Protein AF-A0A9P8EYA5-F1 (afdb_monomer)

Organism: Aureobasidium melanogenum (NCBI:txid46634)

Solvent-accessible surface area (backbone atoms only — not comparable to full-atom values): 14607 Å² total; per-residue (Å²): 111,74,69,62,62,60,67,75,58,55,72,66,60,51,54,53,50,50,51,47,51,52,41,54,49,53,35,51,75,71,70,52,73,83,62,93,82,65,57,85,86,52,78,68,52,90,83,66,59,64,68,68,47,62,27,58,74,45,23,52,51,37,44,55,34,31,78,70,69,76,42,42,54,48,43,49,65,96,53,17,84,64,78,74,66,40,33,66,8,39,37,60,41,53,79,87,75,50,72,70,61,93,80,68,48,73,62,59,55,50,48,46,51,52,36,44,74,70,73,42,84,72,67,56,66,68,61,38,51,51,49,48,55,51,51,52,52,50,29,53,49,44,31,49,52,63,74,65,53,83,69,78,77,73,90,71,64,79,87,78,85,74,76,83,75,85,80,80,91,83,84,90,75,80,94,74,85,88,80,90,77,91,85,81,82,95,75,89,78,95,69,96,79,72,54,73,73,62,62,66,61,69,69,60,68,97,72,80,90,80,68,74,45,80,44,70,47,99,84,71,50,77,43,83,45,109

InterPro domains:
  IPR022591 Transcription initiation factor TFIID subunit 1, histone acetyltransferase domain [PF12157] (2-147)
  IPR040240 Transcription initiation factor TFIID subunit 1 [PTHR13900] (3-101)

Secondary structure (DSSP, 8-state):
-HHHHHTSS-HHHHHHHHHHHHHHHHHHHTT----TT--GGGTT-TTS-HHHHHSHHHHHHHHHHHHTTS-EEEESSTT-TTSSSSS-EEEEE-TTT----TT--HHHHHHHHHHHHTT-----HHHHHHHHHHHHHHHHHHHHHHHH--S--------------------PPP---S-----------------HHHHHHTT--S------EEEE-TTS-EEEE-

Structure (mmCIF, N/CA/C/O backbone):
data_AF-A0A9P8EYA5-F1
#
_entry.id   AF-A0A9P8EYA5-F1
#
loop_
_atom_site.group_PDB
_atom_site.id
_atom_site.type_symbol
_atom_site.label_atom_id
_atom_site.label_alt_id
_atom_site.label_comp_id
_atom_site.label_asym_id
_atom_site.label_entity_id
_atom_site.label_seq_id
_atom_site.pdbx_PDB_ins_code
_atom_site.Cartn_x
_atom_site.Cartn_y
_atom_site.Cartn_z
_atom_site.occupancy
_atom_site.B_iso_or_equiv
_atom_site.auth_seq_id
_atom_site.auth_comp_id
_atom_site.auth_asym_id
_atom_site.auth_atom_id
_atom_site.pdbx_PDB_model_num
ATOM 1 N N . ASP A 1 1 ? -26.151 -32.119 -0.783 1.00 88.00 1 ASP A N 1
ATOM 2 C CA . ASP A 1 1 ? -24.924 -32.891 -0.544 1.00 88.00 1 ASP A CA 1
ATOM 3 C C . ASP A 1 1 ? -23.937 -32.019 0.231 1.00 88.00 1 ASP A C 1
ATOM 5 O O . ASP A 1 1 ? -23.941 -30.806 0.037 1.00 88.00 1 ASP A O 1
ATOM 9 N N . SER A 1 2 ? -23.180 -32.601 1.161 1.00 89.31 2 SER A N 1
ATOM 10 C CA . SER A 1 2 ? -22.277 -31.882 2.080 1.00 89.31 2 SER A CA 1
ATOM 11 C C . SER A 1 2 ? -21.129 -31.193 1.335 1.00 89.31 2 SER A C 1
ATOM 13 O O . SER A 1 2 ? -20.714 -30.090 1.687 1.00 89.31 2 SER A O 1
ATOM 15 N N . GLU A 1 3 ? -20.658 -31.809 0.252 1.00 91.44 3 GLU A N 1
ATOM 16 C CA . GLU A 1 3 ? -19.572 -31.279 -0.570 1.00 91.44 3 GLU A CA 1
ATOM 17 C C . GLU A 1 3 ? -19.996 -30.025 -1.347 1.00 91.44 3 GLU A C 1
ATOM 19 O O . GLU A 1 3 ? -19.269 -29.034 -1.379 1.00 91.44 3 GLU A O 1
ATOM 24 N N . THR A 1 4 ? -21.231 -29.999 -1.860 1.00 93.25 4 THR A N 1
ATOM 25 C CA . THR A 1 4 ? -21.804 -28.804 -2.498 1.00 93.25 4 THR A CA 1
ATOM 26 C C . THR A 1 4 ? -21.914 -27.631 -1.523 1.00 93.25 4 THR A C 1
ATOM 28 O O . THR A 1 4 ? -21.595 -26.506 -1.895 1.00 93.25 4 THR A O 1
ATOM 31 N N . LEU A 1 5 ? -22.323 -27.887 -0.273 1.00 93.06 5 LEU A N 1
ATOM 32 C CA . LEU A 1 5 ? -22.442 -26.848 0.759 1.00 93.06 5 LEU A CA 1
ATOM 33 C C . LEU A 1 5 ? -21.090 -26.202 1.089 1.00 93.06 5 LEU A C 1
ATOM 35 O O . LEU A 1 5 ? -21.020 -24.990 1.269 1.00 93.06 5 LEU A O 1
ATOM 39 N N . ARG A 1 6 ? -20.008 -26.989 1.125 1.00 92.94 6 ARG A N 1
ATOM 40 C CA . ARG A 1 6 ? -18.646 -26.472 1.351 1.00 92.94 6 ARG A CA 1
ATOM 41 C C . ARG A 1 6 ? -18.111 -25.645 0.181 1.00 92.94 6 ARG A C 1
ATOM 43 O O . ARG A 1 6 ? -17.217 -24.837 0.385 1.00 92.94 6 ARG A O 1
ATOM 50 N N . GLY A 1 7 ? -18.649 -25.830 -1.025 1.00 94.12 7 GLY A N 1
ATOM 51 C CA . GLY A 1 7 ? -18.258 -25.067 -2.212 1.00 94.12 7 GLY A CA 1
ATOM 52 C C . GLY A 1 7 ? -18.931 -23.698 -2.349 1.00 94.12 7 GLY A C 1
ATOM 53 O O . GLY A 1 7 ? -18.538 -22.930 -3.223 1.00 94.12 7 GLY A O 1
ATOM 54 N N . TRP A 1 8 ? -19.946 -23.386 -1.534 1.00 94.62 8 TRP A N 1
ATOM 55 C CA . TRP A 1 8 ? -20.698 -22.128 -1.643 1.00 94.62 8 TRP A CA 1
ATOM 56 C C . TRP A 1 8 ? -19.923 -20.900 -1.175 1.00 94.62 8 TRP A C 1
ATOM 58 O O . TRP A 1 8 ? -20.119 -19.822 -1.727 1.00 94.62 8 TRP A O 1
ATOM 68 N N . ILE A 1 9 ? -19.077 -21.055 -0.158 1.00 95.31 9 ILE A N 1
ATOM 69 C CA . ILE A 1 9 ? -18.278 -19.969 0.408 1.00 95.31 9 ILE A CA 1
ATOM 70 C C . ILE A 1 9 ? -16.855 -20.476 0.527 1.00 95.31 9 ILE A C 1
ATOM 72 O O . ILE A 1 9 ? -16.601 -21.467 1.217 1.00 95.31 9 ILE A O 1
ATOM 76 N N . LYS A 1 10 ? -15.930 -19.795 -0.144 1.00 95.75 10 LYS A N 1
ATOM 77 C CA . LYS A 1 10 ? -14.518 -20.129 -0.042 1.00 95.75 10 LYS A CA 1
ATOM 78 C C . LYS A 1 10 ? -13.916 -19.445 1.185 1.00 95.75 10 LYS A C 1
ATOM 80 O O . LYS A 1 10 ? -14.318 -18.327 1.512 1.00 95.75 10 LYS A O 1
ATOM 85 N N . PRO A 1 11 ? -12.949 -20.073 1.871 1.00 97.00 11 PRO A N 1
ATOM 86 C CA . PRO A 1 11 ? -12.265 -19.425 2.987 1.00 97.00 11 PRO A CA 1
ATOM 87 C C . PRO A 1 11 ? -11.592 -18.107 2.570 1.00 97.00 11 PRO A C 1
ATOM 89 O O . PRO A 1 11 ? -11.573 -17.161 3.350 1.00 97.00 11 PRO A O 1
ATOM 92 N N . GLU A 1 12 ? -11.119 -17.996 1.328 1.00 96.56 12 GLU A N 1
ATOM 93 C CA . GLU A 1 12 ? -10.529 -16.770 0.788 1.00 96.56 12 GLU A CA 1
ATOM 94 C C . GLU A 1 12 ? -11.534 -15.610 0.731 1.00 96.56 12 GLU A C 1
ATOM 96 O O . GLU A 1 12 ? -11.161 -14.473 1.020 1.00 96.56 12 GLU A O 1
ATOM 101 N N . ASP A 1 13 ? -12.808 -15.885 0.425 1.00 95.62 13 ASP A N 1
ATOM 102 C CA . ASP A 1 13 ? -13.859 -14.858 0.401 1.00 95.62 13 ASP A CA 1
ATOM 103 C C . ASP A 1 13 ? -14.078 -14.277 1.808 1.00 95.62 13 ASP A C 1
ATOM 105 O O . ASP A 1 13 ? -14.274 -13.071 1.966 1.00 95.62 13 ASP A O 1
ATOM 109 N N . ILE A 1 14 ? -13.973 -15.122 2.842 1.00 96.62 14 ILE A N 1
ATOM 110 C CA . ILE A 1 14 ? -14.047 -14.698 4.246 1.00 96.62 14 ILE A CA 1
ATOM 111 C C . ILE A 1 14 ? -12.842 -13.814 4.592 1.00 96.62 14 ILE A C 1
ATOM 113 O O . ILE A 1 14 ? -13.024 -12.718 5.112 1.00 96.62 14 ILE A O 1
ATOM 117 N N . CYS A 1 15 ? -11.620 -14.221 4.230 1.00 96.81 15 CYS A N 1
ATOM 118 C CA . CYS A 1 15 ? -10.416 -13.425 4.495 1.00 96.81 15 CYS A CA 1
ATOM 119 C C . CYS A 1 15 ? -10.454 -12.037 3.832 1.00 96.81 15 CYS A C 1
ATOM 121 O O . CYS A 1 15 ? -9.985 -11.054 4.415 1.00 96.81 15 CYS A O 1
ATOM 123 N N . VAL A 1 16 ? -11.016 -11.938 2.622 1.00 95.88 16 VAL A N 1
ATOM 124 C CA . VAL A 1 16 ? -11.200 -10.656 1.923 1.00 95.88 16 VAL A CA 1
ATOM 125 C C . VAL A 1 16 ? -12.195 -9.768 2.673 1.00 95.88 16 VAL A C 1
ATOM 127 O O . VAL A 1 16 ? -11.927 -8.580 2.871 1.00 95.88 16 VAL A O 1
ATOM 130 N N . LEU A 1 17 ? -13.317 -10.335 3.128 1.00 96.38 17 LEU A N 1
ATOM 131 C CA . LEU A 1 17 ? -14.313 -9.607 3.916 1.00 96.38 17 LEU A CA 1
ATOM 132 C C . LEU A 1 17 ? -13.750 -9.131 5.258 1.00 96.38 17 LEU A C 1
ATOM 134 O O . LEU A 1 17 ? -13.952 -7.970 5.616 1.00 96.38 17 LEU A O 1
ATOM 138 N N . ASP A 1 18 ? -13.005 -9.975 5.966 1.00 97.44 18 ASP A N 1
ATOM 139 C CA . ASP A 1 18 ? -12.392 -9.618 7.247 1.00 97.44 18 ASP A CA 1
ATOM 140 C C . ASP A 1 18 ? -11.362 -8.493 7.073 1.00 97.44 18 ASP A C 1
ATOM 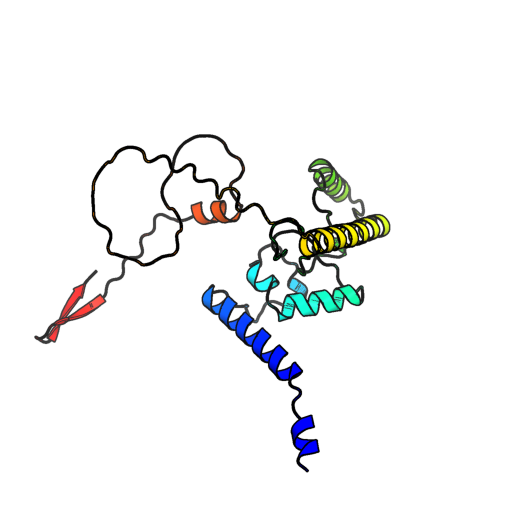142 O O . ASP A 1 18 ? -11.372 -7.510 7.815 1.00 97.44 18 ASP A O 1
ATOM 146 N N . SER A 1 19 ? -10.534 -8.571 6.026 1.00 95.88 19 SER A N 1
ATOM 147 C CA . SER A 1 19 ? -9.565 -7.518 5.684 1.00 95.88 19 SER A CA 1
ATOM 148 C C . SER A 1 19 ? -10.252 -6.173 5.424 1.00 95.88 19 SER A C 1
ATOM 150 O O . SER A 1 19 ? -9.788 -5.126 5.879 1.00 95.88 19 SER A O 1
ATOM 152 N N . MET A 1 20 ? -11.393 -6.190 4.726 1.00 95.62 20 MET A N 1
ATOM 153 C CA . MET A 1 20 ? -12.208 -4.993 4.516 1.00 95.62 20 MET A CA 1
ATOM 154 C C . MET A 1 20 ? -12.761 -4.454 5.841 1.00 95.62 20 MET A C 1
ATOM 156 O O . MET A 1 20 ? -12.685 -3.251 6.082 1.00 95.62 20 MET A O 1
ATOM 160 N N . GLN A 1 21 ? -13.300 -5.312 6.709 1.00 95.62 21 GLN A N 1
ATOM 161 C CA . GLN A 1 21 ? -13.861 -4.889 7.995 1.00 95.62 21 GLN A CA 1
ATOM 162 C C . GLN A 1 21 ? -12.808 -4.247 8.904 1.00 95.62 21 GLN A C 1
ATOM 164 O O . GLN A 1 21 ? -13.089 -3.207 9.502 1.00 95.62 21 GLN A O 1
ATOM 169 N N . VAL A 1 22 ? -11.593 -4.804 8.951 1.00 96.00 22 VAL A N 1
ATOM 170 C CA . VAL A 1 22 ? -10.458 -4.205 9.672 1.00 96.00 22 VAL A CA 1
ATOM 171 C C . VAL A 1 22 ? -10.143 -2.816 9.121 1.00 96.00 22 VAL A C 1
ATOM 173 O O . VAL A 1 22 ? -10.048 -1.866 9.893 1.00 96.00 22 VAL A O 1
ATOM 176 N N . GLY A 1 23 ? -10.064 -2.661 7.795 1.00 93.44 23 GLY A N 1
ATOM 177 C CA . GLY A 1 23 ? -9.839 -1.355 7.168 1.00 93.44 23 GLY A CA 1
ATOM 178 C C . GLY A 1 23 ? -10.941 -0.336 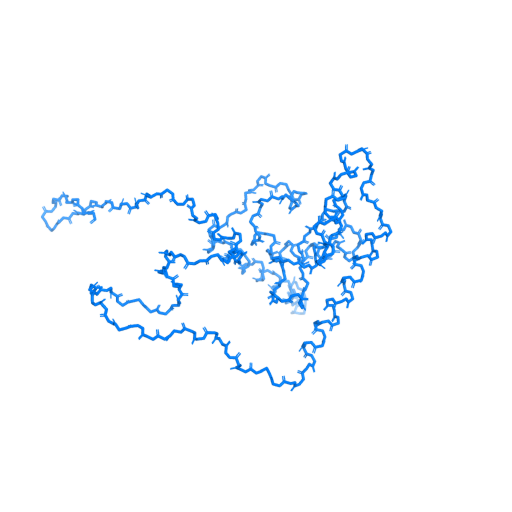7.483 1.00 93.44 23 GLY A C 1
ATOM 179 O O . GLY A 1 23 ? -10.655 0.817 7.795 1.00 93.44 23 GLY A O 1
ATOM 180 N N . VAL A 1 24 ? -12.209 -0.757 7.464 1.00 92.88 24 VAL A N 1
ATOM 181 C CA . VAL A 1 24 ? -13.349 0.104 7.824 1.00 92.88 24 VAL A CA 1
ATOM 182 C C . VAL A 1 24 ? -13.273 0.538 9.286 1.00 92.88 24 VAL A C 1
ATOM 184 O O . VAL A 1 24 ? -13.534 1.702 9.585 1.00 92.88 24 VAL A O 1
ATOM 187 N N . GLN A 1 25 ? -12.946 -0.378 10.198 1.00 94.38 25 GLN A N 1
ATOM 188 C CA . GLN A 1 25 ? -12.833 -0.050 11.616 1.00 94.38 25 GLN A CA 1
ATOM 189 C C . GLN A 1 25 ? -11.660 0.896 11.873 1.00 94.38 25 GLN A C 1
ATOM 191 O O . GLN A 1 25 ? -11.842 1.907 12.541 1.00 94.38 25 GLN A O 1
ATOM 196 N N . TYR A 1 26 ? -10.509 0.633 11.258 1.00 94.12 26 TYR A N 1
ATOM 197 C CA . TYR A 1 26 ? -9.332 1.489 11.359 1.00 94.12 26 TYR A CA 1
ATOM 198 C C . TYR A 1 26 ? -9.627 2.937 10.934 1.00 94.12 26 TYR A C 1
ATOM 200 O O . TYR A 1 26 ? -9.331 3.879 11.666 1.00 94.12 26 TYR A O 1
ATOM 208 N N . LEU A 1 27 ? -10.310 3.132 9.800 1.00 91.69 27 LEU A N 1
ATOM 209 C CA . LEU A 1 27 ? -10.714 4.469 9.354 1.00 91.69 27 LEU A CA 1
ATOM 210 C C . LEU A 1 27 ? -11.708 5.138 10.314 1.00 91.69 27 LEU A C 1
ATOM 212 O O . LEU A 1 27 ? -11.588 6.333 10.588 1.00 91.69 27 LEU A O 1
ATOM 216 N N . LYS A 1 28 ? -12.664 4.375 10.864 1.00 91.75 28 LYS A N 1
ATOM 217 C CA . LYS A 1 28 ? -13.604 4.882 11.878 1.00 91.75 28 LYS A CA 1
ATOM 218 C C . LYS A 1 28 ? -12.887 5.335 13.146 1.00 91.75 28 LYS A C 1
ATOM 220 O O . LYS A 1 28 ? -13.251 6.379 13.682 1.00 91.75 28 LYS A O 1
ATOM 225 N N . ASP A 1 29 ? -11.891 4.581 13.602 1.00 93.12 29 ASP A N 1
ATOM 226 C CA . ASP A 1 29 ? -11.107 4.897 14.800 1.00 93.12 29 ASP A CA 1
ATOM 227 C C . ASP A 1 29 ? -10.290 6.183 14.611 1.00 93.12 29 ASP A C 1
ATOM 229 O O . ASP A 1 29 ? -10.166 6.985 15.536 1.00 93.12 29 ASP A O 1
ATOM 233 N N . LEU A 1 30 ? -9.826 6.441 13.385 1.00 90.44 30 LEU A N 1
ATOM 234 C CA . LEU A 1 30 ? -9.197 7.705 12.990 1.00 90.44 30 LEU A CA 1
ATOM 235 C C . LEU A 1 30 ? -10.197 8.860 12.793 1.00 90.44 30 LEU A C 1
ATOM 237 O O . LEU A 1 30 ? -9.795 9.988 12.510 1.00 90.44 30 LEU A O 1
ATOM 241 N N . GLY A 1 31 ? -11.503 8.602 12.915 1.00 89.00 31 GLY A N 1
ATOM 242 C CA . GLY A 1 31 ? -12.556 9.581 12.640 1.00 89.00 31 GLY A CA 1
ATOM 243 C C . GLY A 1 31 ? -12.671 9.960 11.161 1.00 89.00 31 GLY A C 1
ATOM 244 O O . GLY A 1 31 ? -13.329 10.948 10.833 1.00 89.00 31 GLY A O 1
ATOM 245 N N . LEU A 1 32 ? -12.050 9.187 10.268 1.00 85.00 32 LEU A N 1
ATOM 246 C CA . LEU A 1 32 ? -12.084 9.399 8.830 1.00 85.00 32 LEU A CA 1
ATOM 247 C C . LEU A 1 32 ? -13.306 8.692 8.253 1.00 85.00 32 LEU A C 1
ATOM 249 O O . LEU A 1 32 ? -13.483 7.481 8.391 1.00 85.00 32 LEU A O 1
ATOM 253 N N . LYS A 1 33 ? -14.162 9.457 7.582 1.00 74.62 33 LYS A N 1
ATOM 254 C CA . LYS A 1 33 ? -15.254 8.911 6.782 1.00 74.62 33 LYS A CA 1
ATOM 255 C C . LYS A 1 33 ? -14.937 9.162 5.322 1.00 74.62 33 LYS A C 1
ATOM 257 O O . LYS A 1 33 ? -14.474 10.241 4.970 1.00 74.62 33 LYS A O 1
ATOM 262 N N . LYS A 1 34 ? -15.169 8.145 4.497 1.00 65.94 34 LYS A N 1
ATOM 263 C CA . LYS A 1 34 ? -15.224 8.333 3.054 1.00 65.94 34 LYS A CA 1
ATOM 264 C C . LYS A 1 34 ? -16.520 9.088 2.768 1.00 65.94 34 LYS A C 1
ATOM 266 O O . LYS A 1 34 ? -17.577 8.622 3.190 1.00 65.94 34 LYS A O 1
ATOM 271 N N . ASP A 1 35 ? -16.429 10.247 2.130 1.00 67.06 35 ASP A N 1
ATOM 272 C CA . ASP A 1 35 ? -17.617 10.941 1.646 1.00 67.06 35 ASP A CA 1
ATOM 273 C C . ASP A 1 35 ? -18.184 10.134 0.469 1.00 67.06 35 ASP A C 1
ATOM 275 O O . ASP A 1 35 ? -17.462 9.808 -0.475 1.00 67.06 35 ASP A O 1
ATOM 279 N N . ASP A 1 36 ? -19.469 9.774 0.534 1.00 58.44 36 ASP A N 1
ATOM 280 C CA . ASP A 1 36 ? -20.125 8.919 -0.472 1.00 58.44 36 ASP A CA 1
ATOM 281 C C . ASP A 1 36 ? -20.170 9.565 -1.880 1.00 58.44 36 ASP A C 1
ATOM 283 O O . ASP A 1 36 ? -20.406 8.871 -2.867 1.00 58.44 36 ASP A O 1
ATOM 287 N N . ASP A 1 37 ? -19.899 10.874 -1.980 1.00 55.06 37 ASP A N 1
ATOM 288 C CA . ASP A 1 37 ? -19.878 11.663 -3.222 1.00 55.06 37 ASP A CA 1
ATOM 289 C C . ASP A 1 37 ? -18.488 11.752 -3.897 1.00 55.06 37 ASP A C 1
ATOM 291 O O . ASP A 1 37 ? -18.353 12.352 -4.971 1.00 55.06 37 ASP A O 1
ATOM 295 N N . GLU A 1 38 ? -17.429 11.171 -3.317 1.00 57.09 38 GLU A N 1
ATOM 296 C CA . GLU A 1 38 ? -16.117 11.124 -3.975 1.00 57.09 38 GLU A CA 1
ATOM 297 C C . GLU A 1 38 ? -16.096 10.047 -5.074 1.00 57.09 38 GLU A C 1
ATOM 299 O O . GLU A 1 38 ? -15.998 8.845 -4.817 1.00 57.09 38 GLU A O 1
ATOM 304 N N . ASN A 1 39 ? -16.176 10.491 -6.333 1.00 55.53 39 ASN A N 1
ATOM 305 C CA . ASN A 1 39 ? -16.013 9.631 -7.505 1.00 55.53 39 ASN A CA 1
ATOM 306 C C . ASN A 1 39 ? -14.681 8.857 -7.442 1.00 55.53 39 ASN A C 1
ATOM 308 O O . ASN A 1 39 ? -13.619 9.452 -7.281 1.00 55.53 39 ASN A O 1
ATOM 312 N N . GLU A 1 40 ? -14.716 7.539 -7.675 1.00 55.06 40 GLU A N 1
ATOM 313 C CA . GLU A 1 40 ? -13.540 6.641 -7.630 1.00 55.06 40 GLU A CA 1
ATOM 314 C C . GLU A 1 40 ? -12.394 7.029 -8.589 1.00 55.06 40 GLU A C 1
ATOM 316 O O . GLU A 1 40 ? -11.261 6.558 -8.468 1.00 55.06 40 GLU A O 1
ATOM 321 N N . GLU A 1 41 ? -12.666 7.872 -9.585 1.00 53.25 41 GLU A N 1
ATOM 322 C CA . GLU A 1 41 ? -11.640 8.375 -10.503 1.00 53.25 41 GLU A CA 1
ATOM 323 C C . GLU A 1 41 ? -10.724 9.426 -9.856 1.00 53.25 41 GLU A C 1
ATOM 325 O O . GLU A 1 41 ? -9.644 9.713 -10.379 1.00 53.25 41 GLU A O 1
ATOM 330 N N . ASP A 1 42 ? -11.122 9.944 -8.695 1.00 56.00 42 ASP A N 1
ATOM 331 C CA . ASP A 1 42 ? -10.538 11.105 -8.039 1.00 56.00 42 ASP A CA 1
ATOM 332 C C . ASP A 1 42 ? -9.596 10.764 -6.876 1.00 56.00 42 ASP A C 1
ATOM 334 O O . ASP A 1 42 ? -9.025 11.655 -6.254 1.00 56.00 42 ASP A O 1
ATOM 338 N N . ASP A 1 43 ? -9.324 9.475 -6.637 1.00 56.47 43 ASP A N 1
ATOM 339 C CA . ASP A 1 43 ? -8.358 8.993 -5.628 1.00 56.47 43 ASP A CA 1
ATOM 340 C C . ASP A 1 43 ? -6.932 9.559 -5.829 1.00 56.47 43 ASP A C 1
ATOM 342 O O . ASP A 1 43 ? -6.062 9.461 -4.962 1.00 56.47 43 ASP A O 1
ATOM 346 N N . SER A 1 44 ? -6.672 10.156 -6.998 1.00 56.31 44 SER A N 1
ATOM 347 C CA . SER A 1 44 ? -5.423 10.853 -7.324 1.00 56.31 44 SER A CA 1
ATOM 348 C C . SER A 1 44 ? -5.393 12.320 -6.871 1.00 56.31 44 SER A C 1
ATOM 350 O O . SER A 1 44 ? -4.371 12.976 -7.082 1.00 56.31 44 SER A O 1
ATOM 352 N N . LYS A 1 45 ? -6.467 12.858 -6.269 1.00 58.66 45 LYS A N 1
ATOM 353 C CA . LYS A 1 45 ? -6.484 14.229 -5.747 1.00 58.66 45 LYS A CA 1
ATOM 354 C C . LYS A 1 45 ? -5.472 14.409 -4.620 1.00 58.66 45 LYS A C 1
ATOM 356 O O . LYS A 1 45 ? -5.317 13.594 -3.705 1.00 58.66 45 LYS A O 1
ATOM 361 N N . GLU A 1 46 ? -4.758 15.518 -4.719 1.00 55.59 46 GLU A N 1
ATOM 362 C CA . GLU A 1 46 ? -3.840 16.024 -3.709 1.00 55.59 46 GLU A CA 1
ATOM 363 C C . GLU A 1 46 ? -4.704 16.679 -2.616 1.00 55.59 46 GLU A C 1
ATOM 365 O O . GLU A 1 46 ? -5.431 17.628 -2.901 1.00 55.59 46 GLU A O 1
ATOM 370 N N . GLY A 1 47 ? -4.716 16.113 -1.403 1.00 60.62 47 GLY A N 1
ATOM 371 C CA . GLY A 1 47 ? -5.537 16.601 -0.281 1.00 60.62 47 GLY A CA 1
ATOM 372 C C . GLY A 1 47 ? -6.455 15.564 0.376 1.00 60.62 47 GLY A C 1
ATOM 373 O O . GLY A 1 47 ? -6.906 15.799 1.494 1.00 60.62 47 GLY A O 1
ATOM 374 N N . THR A 1 48 ? -6.692 14.408 -0.253 1.00 70.94 48 THR A N 1
ATOM 375 C CA . THR A 1 48 ? -7.337 13.276 0.432 1.00 70.94 48 THR A CA 1
ATOM 376 C C . THR A 1 48 ? -6.373 12.668 1.448 1.00 70.94 48 THR A C 1
ATOM 378 O O . THR A 1 48 ? -5.174 12.537 1.180 1.00 70.94 48 THR A O 1
ATOM 381 N N . ASN A 1 49 ? -6.896 12.330 2.631 1.00 84.12 49 ASN A N 1
ATOM 382 C CA . ASN A 1 49 ? -6.100 11.777 3.723 1.00 84.12 49 ASN A CA 1
ATOM 383 C C . ASN A 1 49 ? -5.388 10.493 3.258 1.00 84.12 49 ASN A C 1
ATOM 385 O O . ASN A 1 49 ? -6.013 9.623 2.646 1.00 84.12 49 ASN A O 1
ATOM 389 N N . VAL A 1 50 ? -4.087 10.381 3.536 1.00 87.00 50 VAL A N 1
ATOM 390 C CA . VAL A 1 50 ? -3.268 9.234 3.123 1.00 87.00 50 VAL A CA 1
ATOM 391 C C . VAL A 1 50 ? -3.845 7.904 3.616 1.00 87.00 50 VAL A C 1
ATOM 393 O O . VAL A 1 50 ? -3.859 6.935 2.862 1.00 87.00 50 VAL A O 1
ATOM 396 N N . GLU A 1 51 ? -4.445 7.880 4.805 1.00 90.25 51 GLU A N 1
ATOM 397 C CA . GLU A 1 51 ? -5.043 6.676 5.391 1.00 90.25 51 GLU A CA 1
ATOM 398 C C . GLU A 1 51 ? -6.228 6.155 4.566 1.00 90.25 51 GLU A C 1
ATOM 400 O O . GLU A 1 51 ? -6.409 4.949 4.404 1.00 90.25 51 GLU A O 1
ATOM 405 N N . LEU A 1 52 ? -6.995 7.054 3.934 1.00 89.88 52 LEU A N 1
ATOM 406 C CA . LEU A 1 52 ? -8.054 6.663 2.997 1.00 89.88 52 LEU A CA 1
ATOM 407 C C . LEU A 1 52 ? -7.470 6.018 1.732 1.00 89.88 52 LEU A C 1
ATOM 409 O O . LEU A 1 52 ? -8.036 5.057 1.208 1.00 89.88 52 LEU A O 1
ATOM 413 N N . LYS A 1 53 ? -6.321 6.503 1.246 1.00 89.75 53 LYS A N 1
ATOM 414 C CA . LYS A 1 53 ? -5.625 5.919 0.083 1.00 89.75 53 LYS A CA 1
ATOM 415 C C . LYS A 1 53 ? -5.015 4.558 0.403 1.00 89.75 53 LYS A C 1
ATOM 417 O O . LYS A 1 53 ? -4.947 3.708 -0.486 1.00 89.75 53 LYS A O 1
ATOM 422 N N . LEU A 1 54 ? -4.594 4.357 1.651 1.00 92.31 54 LEU A N 1
ATOM 423 C CA . LEU A 1 54 ? -3.990 3.117 2.137 1.00 92.31 54 LEU A CA 1
ATOM 424 C C . LEU A 1 54 ? -5.000 2.026 2.482 1.00 92.31 54 LEU A C 1
ATOM 426 O O . LEU A 1 54 ? -4.607 0.879 2.699 1.00 92.31 54 LEU A O 1
ATOM 430 N N . ALA A 1 55 ? -6.293 2.346 2.455 1.00 92.94 55 ALA A N 1
ATOM 431 C CA . ALA A 1 55 ? -7.338 1.369 2.687 1.00 92.94 55 ALA A CA 1
ATOM 432 C C . ALA A 1 55 ? -7.175 0.122 1.787 1.00 92.94 55 ALA A C 1
ATOM 434 O O . ALA A 1 55 ? -6.860 0.247 0.595 1.00 92.94 55 ALA A O 1
ATOM 435 N N . PRO A 1 56 ? -7.423 -1.092 2.316 1.00 94.62 56 PRO A N 1
ATOM 436 C CA . PRO A 1 56 ? -7.072 -2.341 1.638 1.00 94.62 56 PRO A CA 1
ATOM 437 C C . PRO A 1 56 ? -7.786 -2.525 0.293 1.00 94.62 56 PRO A C 1
ATOM 439 O O . PRO A 1 56 ? -7.208 -3.075 -0.643 1.00 94.62 56 PRO A O 1
ATOM 442 N N . TRP A 1 57 ? -9.014 -2.022 0.142 1.00 93.25 57 TRP A N 1
ATOM 443 C CA . TRP A 1 57 ? -9.746 -2.054 -1.132 1.00 93.25 57 TRP A CA 1
ATOM 444 C C . TRP A 1 57 ? -9.157 -1.115 -2.194 1.00 93.25 57 TRP A C 1
ATOM 446 O O . TRP A 1 57 ? -9.280 -1.394 -3.384 1.00 93.25 57 TRP A O 1
ATOM 456 N N . ASN A 1 58 ? -8.491 -0.031 -1.787 1.00 92.31 58 ASN A N 1
ATOM 457 C CA . ASN A 1 58 ? -7.837 0.905 -2.699 1.00 92.31 58 ASN A CA 1
ATOM 458 C C . ASN A 1 58 ? -6.470 0.368 -3.134 1.00 92.31 58 ASN A C 1
ATOM 460 O O . ASN A 1 58 ? -6.199 0.263 -4.330 1.00 92.31 58 ASN A O 1
ATOM 464 N N . THR A 1 59 ? -5.622 -0.028 -2.183 1.00 94.00 59 THR A N 1
ATOM 465 C CA . THR A 1 59 ? -4.259 -0.511 -2.465 1.00 94.00 59 THR A CA 1
ATOM 466 C C . THR A 1 59 ? -4.260 -1.774 -3.326 1.00 94.00 59 THR A C 1
ATOM 468 O O . THR A 1 59 ? -3.546 -1.832 -4.329 1.00 94.00 59 THR A O 1
ATOM 471 N N . THR A 1 60 ? -5.117 -2.753 -3.018 1.00 95.50 60 THR A N 1
ATOM 472 C CA . THR A 1 60 ? -5.233 -3.994 -3.806 1.00 95.50 60 THR A CA 1
ATOM 473 C C . THR A 1 60 ? -5.795 -3.746 -5.210 1.00 95.50 60 THR A C 1
ATOM 475 O O . THR A 1 60 ? -5.236 -4.244 -6.190 1.00 95.50 60 THR A O 1
ATOM 478 N N . LYS A 1 61 ? -6.841 -2.918 -5.352 1.00 94.50 61 LYS A N 1
ATOM 479 C CA . LYS A 1 61 ? -7.407 -2.524 -6.658 1.00 94.50 61 LYS A CA 1
ATOM 480 C C . LYS A 1 61 ? -6.376 -1.790 -7.515 1.00 94.50 61 LYS A C 1
ATOM 482 O O . LYS A 1 61 ? -6.230 -2.088 -8.702 1.00 94.50 61 LYS A O 1
ATOM 487 N N . ASN A 1 62 ? -5.635 -0.855 -6.923 1.00 94.12 62 ASN A N 1
ATOM 488 C CA . ASN A 1 62 ? -4.583 -0.109 -7.609 1.00 94.12 62 ASN A CA 1
ATOM 489 C C . ASN A 1 62 ? -3.447 -1.025 -8.062 1.00 94.12 62 ASN A C 1
ATOM 491 O O . ASN A 1 62 ? -3.014 -0.920 -9.210 1.00 94.12 62 ASN A O 1
ATOM 495 N N . PHE A 1 63 ? -3.018 -1.956 -7.208 1.00 96.19 63 PHE A N 1
ATOM 496 C CA . PHE A 1 63 ? -2.017 -2.958 -7.558 1.00 96.19 63 PHE A CA 1
ATOM 497 C C . PHE A 1 63 ? -2.457 -3.811 -8.757 1.00 96.19 63 PHE A C 1
ATOM 499 O O . PHE A 1 63 ? -1.726 -3.905 -9.742 1.00 96.19 63 PHE A O 1
ATOM 506 N N . LEU A 1 64 ? -3.686 -4.341 -8.746 1.00 96.25 64 LEU A N 1
ATOM 507 C CA . LEU A 1 64 ? -4.227 -5.115 -9.871 1.00 96.25 64 LEU A CA 1
ATOM 508 C C . LEU A 1 64 ? -4.295 -4.295 -11.167 1.00 96.25 64 LEU A C 1
ATOM 510 O O . LEU A 1 64 ? -3.949 -4.795 -12.240 1.00 96.25 64 LEU A O 1
ATOM 514 N N . ASN A 1 65 ? -4.703 -3.028 -11.078 1.00 94.38 65 ASN A N 1
ATOM 515 C CA . ASN A 1 65 ? -4.722 -2.122 -12.226 1.00 94.38 65 ASN A CA 1
ATOM 516 C C . ASN A 1 65 ? -3.311 -1.841 -12.762 1.00 94.38 65 ASN A C 1
ATOM 518 O O . ASN A 1 65 ? -3.129 -1.758 -13.978 1.00 94.38 65 ASN A O 1
ATOM 522 N N . ALA A 1 66 ? -2.312 -1.728 -11.886 1.00 93.25 66 ALA A N 1
ATOM 523 C CA . ALA A 1 66 ? -0.920 -1.540 -12.276 1.00 93.25 66 ALA A CA 1
ATOM 524 C C . ALA A 1 66 ? -0.329 -2.787 -12.945 1.00 93.25 66 ALA A C 1
ATOM 526 O O . ALA A 1 66 ? 0.308 -2.667 -13.990 1.00 93.25 66 ALA A O 1
ATOM 527 N N . CYS A 1 67 ? -0.628 -3.990 -12.441 1.00 94.31 67 CYS A N 1
ATOM 528 C CA . CYS A 1 67 ? -0.246 -5.247 -13.097 1.00 94.31 67 CYS A CA 1
ATOM 529 C C . CYS A 1 67 ? -0.818 -5.374 -14.520 1.00 94.31 67 CYS A C 1
ATOM 531 O O . CYS A 1 67 ? -0.204 -6.000 -15.379 1.00 94.31 67 CYS A O 1
ATOM 533 N N . GLN A 1 68 ? -1.981 -4.768 -14.782 1.00 94.19 68 GLN A N 1
ATOM 534 C CA . GLN A 1 68 ? -2.612 -4.725 -16.106 1.00 94.19 68 GLN A CA 1
ATOM 535 C C . GLN A 1 68 ? -2.132 -3.550 -16.980 1.00 94.19 68 GLN A C 1
ATOM 537 O O . GLN A 1 68 ? -2.646 -3.370 -18.083 1.00 94.19 68 GLN A O 1
ATOM 542 N N . GLY A 1 69 ? -1.207 -2.714 -16.495 1.00 88.50 69 GLY A N 1
ATOM 543 C CA . GLY A 1 69 ? -0.736 -1.514 -17.195 1.00 88.50 69 GLY A CA 1
ATOM 544 C C . GLY A 1 69 ? -1.775 -0.389 -17.302 1.00 88.50 69 GLY A C 1
ATOM 545 O O . GLY A 1 69 ? -1.591 0.545 -18.079 1.00 88.50 69 GLY A O 1
ATOM 546 N N . LYS A 1 70 ? -2.877 -0.464 -16.542 1.00 89.75 70 LYS A N 1
ATOM 547 C CA . LYS A 1 70 ? -3.964 0.534 -16.535 1.00 89.75 70 LYS A CA 1
ATOM 548 C C . LYS A 1 70 ? -3.716 1.685 -15.559 1.00 89.75 70 LYS A C 1
ATOM 550 O O . LYS A 1 70 ? -4.370 2.720 -15.651 1.00 89.75 70 LYS A O 1
ATOM 555 N N . ALA A 1 71 ? -2.807 1.498 -14.608 1.00 89.50 71 ALA A N 1
ATOM 556 C CA . ALA A 1 71 ? -2.430 2.492 -13.613 1.00 89.50 71 ALA A CA 1
ATOM 557 C C . ALA A 1 71 ? -0.927 2.420 -13.326 1.00 89.50 71 ALA A C 1
ATOM 559 O O . ALA A 1 71 ? -0.276 1.418 -13.611 1.00 89.50 71 ALA A O 1
ATOM 560 N N . MET A 1 72 ? -0.391 3.473 -12.718 1.0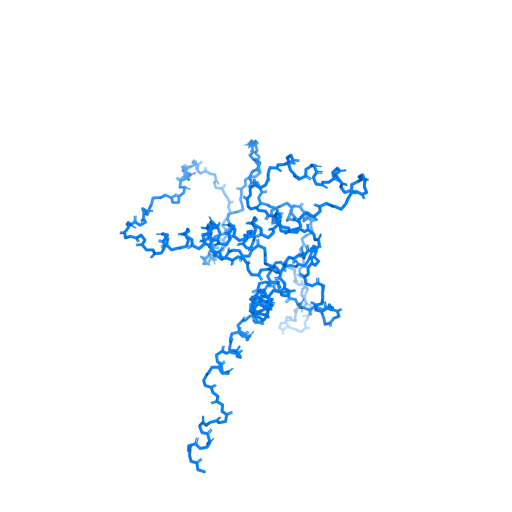0 90.75 72 MET A N 1
ATOM 561 C CA . MET A 1 72 ? 0.931 3.463 -12.100 1.00 90.75 72 MET A CA 1
ATOM 562 C C . MET A 1 72 ? 0.783 3.682 -10.600 1.00 90.75 72 MET A C 1
ATOM 564 O O . MET A 1 72 ? -0.166 4.321 -10.136 1.00 90.75 72 MET A O 1
ATOM 568 N N . LEU A 1 73 ? 1.752 3.164 -9.854 1.00 93.25 73 LEU A N 1
ATOM 569 C CA . LEU A 1 73 ? 1.842 3.319 -8.405 1.00 93.25 73 LEU A CA 1
ATOM 570 C C . LEU A 1 73 ? 2.913 4.348 -8.049 1.00 93.25 73 LEU A C 1
ATOM 572 O O . LEU A 1 73 ? 3.835 4.594 -8.825 1.00 93.25 73 LEU A O 1
ATOM 576 N N . GLN A 1 74 ? 2.807 4.941 -6.869 1.00 91.50 74 GLN A N 1
ATOM 577 C CA . GLN A 1 74 ? 3.802 5.878 -6.359 1.00 91.50 74 GLN A CA 1
ATOM 578 C C . GLN A 1 74 ? 5.140 5.185 -6.049 1.00 91.50 74 GLN A C 1
ATOM 580 O O . GLN A 1 74 ? 6.185 5.814 -6.182 1.00 91.50 74 GLN A O 1
ATOM 585 N N . LEU A 1 75 ? 5.115 3.888 -5.705 1.00 93.38 75 LEU A N 1
ATOM 586 C CA . LEU A 1 75 ? 6.244 3.022 -5.321 1.00 93.38 75 LEU A CA 1
ATOM 587 C C . LEU A 1 75 ? 6.974 3.415 -4.032 1.00 93.38 75 LEU A C 1
ATOM 589 O O . LEU A 1 75 ? 7.369 2.525 -3.294 1.00 93.38 75 LEU A O 1
ATOM 593 N N . HIS A 1 76 ? 7.111 4.704 -3.735 1.00 90.06 76 HIS A N 1
ATOM 594 C CA . HIS A 1 76 ? 7.744 5.249 -2.529 1.00 90.06 76 HIS A CA 1
ATOM 595 C C . HIS A 1 76 ? 6.852 6.319 -1.876 1.00 90.06 76 HIS A C 1
ATOM 597 O O . HIS A 1 76 ? 5.774 6.636 -2.385 1.00 90.06 76 HIS A O 1
ATOM 603 N N . GLY A 1 77 ? 7.295 6.879 -0.750 1.00 88.31 77 GLY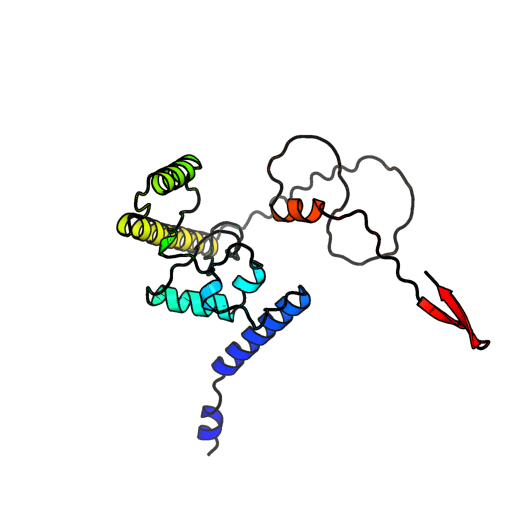 A N 1
ATOM 604 C CA . GLY A 1 77 ? 6.594 7.941 -0.024 1.00 88.31 77 GLY A CA 1
ATOM 605 C C . GLY A 1 77 ? 5.737 7.414 1.125 1.00 88.31 77 GLY A C 1
ATOM 606 O O . GLY A 1 77 ? 5.998 6.344 1.656 1.00 88.31 77 GLY A O 1
ATOM 607 N N . GLU A 1 78 ? 4.705 8.167 1.501 1.00 87.25 78 GLU A N 1
ATOM 608 C CA . GLU A 1 78 ? 3.900 7.922 2.714 1.00 87.25 78 GLU A CA 1
ATOM 609 C C . GLU A 1 78 ? 3.152 6.582 2.717 1.00 87.25 78 GLU A C 1
ATOM 611 O O . GLU A 1 78 ? 2.753 6.103 3.769 1.00 87.25 78 GLU A O 1
ATOM 616 N N . GLY A 1 79 ? 2.965 5.970 1.545 1.00 90.25 79 GLY A N 1
ATOM 617 C CA . GLY A 1 79 ? 2.350 4.651 1.440 1.00 90.25 79 GLY A CA 1
ATOM 618 C C . GLY A 1 79 ? 3.308 3.470 1.546 1.00 90.25 79 GLY A C 1
ATOM 619 O O . GLY A 1 79 ? 2.866 2.341 1.357 1.00 90.25 79 GLY A O 1
ATOM 620 N N . ASP A 1 80 ? 4.601 3.704 1.780 1.00 94.25 80 ASP A N 1
ATOM 621 C CA . ASP A 1 80 ? 5.575 2.649 2.051 1.00 94.25 80 ASP A CA 1
ATOM 622 C C . ASP A 1 80 ? 5.421 2.152 3.504 1.00 94.25 80 ASP A C 1
ATOM 624 O O . ASP A 1 80 ? 5.784 2.881 4.431 1.00 94.25 80 ASP A O 1
ATOM 628 N N . PRO A 1 81 ? 4.943 0.912 3.731 1.00 94.00 81 PRO A N 1
ATOM 629 C CA . PRO A 1 81 ? 4.729 0.390 5.080 1.00 94.00 81 PRO A CA 1
ATOM 630 C C . PRO A 1 81 ? 6.031 0.170 5.862 1.00 94.00 81 PRO A C 1
ATOM 632 O O . PRO A 1 81 ? 5.983 0.006 7.077 1.00 94.00 81 PRO A O 1
ATOM 635 N N . SER A 1 82 ? 7.190 0.148 5.195 1.00 90.62 82 SER A N 1
ATOM 636 C CA . SER A 1 82 ? 8.482 0.049 5.875 1.00 90.62 82 SER A CA 1
ATOM 637 C C . SER A 1 82 ? 8.939 1.390 6.454 1.00 90.62 82 SER A C 1
ATOM 639 O O . SER A 1 82 ? 9.697 1.406 7.418 1.00 90.62 82 SER A O 1
ATOM 641 N N . GLY A 1 83 ? 8.523 2.516 5.860 1.00 86.81 83 GLY A N 1
ATOM 642 C CA . GLY A 1 83 ? 9.003 3.859 6.207 1.00 86.81 83 GLY A CA 1
ATOM 643 C C . GLY A 1 83 ? 10.476 4.139 5.862 1.00 86.81 83 GLY A C 1
ATOM 644 O O . GLY A 1 83 ? 10.968 5.226 6.157 1.00 86.81 83 GLY A O 1
ATOM 645 N N . ARG A 1 84 ? 11.192 3.192 5.237 1.00 87.81 84 ARG A N 1
ATOM 646 C CA . ARG A 1 84 ? 12.641 3.276 4.933 1.00 87.81 84 ARG A CA 1
ATOM 647 C C . ARG A 1 84 ? 12.979 3.113 3.447 1.00 87.81 84 ARG A C 1
ATOM 649 O O . ARG A 1 84 ? 14.147 3.144 3.074 1.00 87.81 84 ARG A O 1
ATOM 656 N N . GLY A 1 85 ? 11.982 2.997 2.572 1.00 87.81 85 GLY A N 1
ATOM 657 C CA . GLY A 1 85 ? 12.178 2.805 1.134 1.00 87.81 85 GLY A CA 1
ATOM 658 C C . GLY A 1 85 ? 12.442 1.353 0.734 1.00 87.81 85 GLY A C 1
ATOM 659 O O . GLY A 1 85 ? 12.956 1.114 -0.361 1.00 87.81 85 GLY A O 1
ATOM 660 N N . GLU A 1 86 ? 12.107 0.399 1.607 1.00 93.25 86 GLU A N 1
ATOM 661 C CA . GLU A 1 86 ? 12.320 -1.043 1.413 1.00 93.25 86 GLU A CA 1
ATOM 662 C C . GLU A 1 86 ? 11.027 -1.794 1.068 1.00 93.25 86 GLU A C 1
ATOM 664 O O . GLU A 1 86 ? 11.051 -3.004 0.851 1.00 93.25 86 GLU A O 1
ATOM 669 N N . ALA A 1 87 ? 9.887 -1.105 0.996 1.00 95.38 87 ALA A N 1
ATOM 670 C CA . ALA A 1 87 ? 8.635 -1.685 0.535 1.00 95.38 87 ALA A CA 1
ATOM 671 C C . ALA A 1 87 ? 7.908 -0.756 -0.444 1.00 95.38 87 ALA A C 1
ATOM 673 O O . ALA A 1 87 ? 8.274 0.397 -0.672 1.00 95.38 87 ALA A O 1
ATOM 674 N N . PHE A 1 88 ? 6.899 -1.318 -1.105 1.00 95.94 88 PHE A N 1
ATOM 675 C CA . PHE A 1 88 ? 6.177 -0.644 -2.171 1.00 95.94 88 PHE A CA 1
ATOM 676 C C . PHE A 1 88 ? 5.003 0.164 -1.627 1.00 95.94 88 PHE A C 1
ATOM 678 O O . PHE A 1 88 ? 4.111 -0.385 -0.984 1.00 95.94 88 PHE A O 1
ATOM 685 N N . SER A 1 89 ? 4.937 1.436 -2.013 1.00 94.62 89 SER A N 1
ATOM 686 C CA . SER A 1 89 ? 3.703 2.217 -1.920 1.00 94.62 89 SER A CA 1
ATOM 687 C C . SER A 1 89 ? 2.747 1.863 -3.061 1.00 94.62 89 SER A C 1
ATOM 689 O O . SER A 1 89 ? 3.048 2.089 -4.240 1.00 94.62 89 SER A O 1
ATOM 691 N N . PHE A 1 90 ? 1.569 1.339 -2.709 1.00 95.88 90 PHE A N 1
ATOM 692 C CA . PHE A 1 90 ? 0.480 1.010 -3.644 1.00 95.88 90 PHE A CA 1
ATOM 693 C C . PHE A 1 90 ? -0.534 2.148 -3.835 1.00 95.88 90 PHE A C 1
ATOM 695 O O . PHE A 1 90 ? -1.635 1.944 -4.355 1.00 95.88 90 PHE A O 1
ATOM 702 N N . ILE A 1 91 ? -0.158 3.370 -3.460 1.00 92.12 91 ILE A N 1
ATOM 703 C CA . ILE A 1 91 ? -0.939 4.565 -3.770 1.00 92.12 91 ILE A CA 1
ATOM 704 C C . ILE A 1 91 ? -0.890 4.812 -5.283 1.00 92.12 91 ILE A C 1
ATOM 706 O O . ILE A 1 91 ? 0.177 4.789 -5.901 1.00 92.12 91 ILE A O 1
ATOM 710 N N . LYS A 1 92 ? -2.053 5.049 -5.895 1.00 90.25 92 LYS A N 1
ATOM 711 C CA . LYS A 1 92 ? -2.172 5.366 -7.324 1.00 90.25 92 LYS A CA 1
ATOM 712 C C . LYS A 1 92 ? -1.536 6.721 -7.631 1.00 90.25 92 LYS A C 1
ATOM 714 O O . LYS A 1 92 ? -1.773 7.698 -6.927 1.00 90.25 92 LYS A O 1
ATOM 719 N N . THR A 1 93 ? -0.784 6.795 -8.727 1.00 86.38 93 THR A N 1
ATOM 720 C CA . THR A 1 93 ? -0.248 8.052 -9.266 1.00 86.38 93 THR A CA 1
ATOM 721 C C . THR A 1 93 ? -0.749 8.316 -10.687 1.00 86.38 93 THR A C 1
ATOM 723 O O . THR A 1 93 ? -1.181 7.407 -11.401 1.00 86.38 93 THR A O 1
ATOM 726 N N . SER A 1 94 ? -0.718 9.582 -11.108 1.00 78.50 94 SER A N 1
ATOM 727 C CA . SER A 1 94 ? -1.201 9.999 -12.425 1.00 78.50 94 SER A CA 1
ATOM 728 C C . SER A 1 94 ? -0.237 9.590 -13.538 1.00 78.50 94 SER A C 1
ATOM 730 O O . SER A 1 94 ? 0.908 10.041 -13.577 1.00 78.50 94 SER A O 1
ATOM 732 N N . MET A 1 95 ? -0.744 8.843 -14.525 1.00 71.00 95 MET A N 1
ATOM 733 C CA . MET A 1 95 ? -0.011 8.502 -15.756 1.00 71.00 95 MET A CA 1
ATOM 734 C C . MET A 1 95 ? 0.453 9.752 -16.514 1.00 71.00 95 MET A C 1
ATOM 736 O O . MET 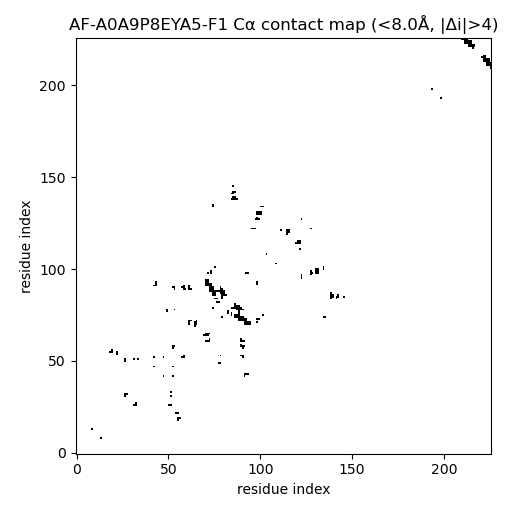A 1 95 ? 1.553 9.781 -17.058 1.00 71.00 95 MET A O 1
ATOM 740 N N . LYS A 1 96 ? -0.390 10.796 -16.526 1.00 66.69 96 LYS A N 1
ATOM 741 C CA . LYS A 1 96 ? -0.135 12.068 -17.215 1.00 66.69 96 LYS A CA 1
ATOM 742 C C . LYS A 1 96 ? 0.757 12.998 -16.400 1.00 66.69 96 LYS A C 1
ATOM 744 O O . LYS A 1 96 ? 1.390 13.852 -16.989 1.00 66.69 96 LYS A O 1
ATOM 749 N N . GLY A 1 97 ? 0.777 12.865 -15.073 1.00 63.72 97 GLY A N 1
ATOM 750 C CA . GLY A 1 97 ? 1.568 13.697 -14.161 1.00 63.72 97 GLY A CA 1
ATOM 751 C C . GLY A 1 97 ? 3.041 13.301 -14.054 1.00 63.72 97 GLY A C 1
ATOM 752 O O . GLY A 1 97 ? 3.815 14.065 -13.471 1.00 63.72 97 GLY A O 1
ATOM 753 N N . GLY A 1 98 ? 3.415 12.165 -14.651 1.00 66.62 98 GLY A N 1
ATOM 754 C CA . GLY A 1 98 ? 4.757 11.602 -14.590 1.00 66.62 98 GLY A CA 1
ATOM 755 C C . GLY A 1 98 ? 4.973 10.796 -13.310 1.00 66.62 98 GLY A C 1
ATOM 756 O O . GLY A 1 98 ? 4.690 11.275 -12.213 1.00 66.62 98 GLY A O 1
ATOM 757 N N . PHE A 1 99 ? 5.504 9.581 -13.434 1.00 80.56 99 PHE A N 1
ATOM 758 C CA . PHE A 1 99 ? 6.156 8.908 -12.318 1.00 80.56 99 PHE A CA 1
ATOM 759 C C . PHE A 1 99 ? 7.382 9.727 -11.920 1.00 80.56 99 PHE A C 1
ATOM 761 O O . PHE A 1 99 ? 8.160 10.117 -12.788 1.00 80.56 99 PHE A O 1
ATOM 768 N N . ARG A 1 100 ? 7.522 9.977 -10.621 1.00 76.94 100 ARG A N 1
ATOM 769 C CA . ARG A 1 100 ? 8.634 10.728 -10.039 1.00 76.94 100 ARG A CA 1
ATOM 770 C C . ARG A 1 100 ? 9.490 9.753 -9.261 1.00 76.94 100 ARG A C 1
ATOM 772 O O . ARG A 1 100 ? 8.972 9.101 -8.354 1.00 76.94 100 ARG A O 1
ATOM 779 N N . ALA A 1 101 ? 10.760 9.626 -9.616 1.00 74.88 101 ALA A N 1
ATOM 780 C CA . ALA A 1 101 ? 11.660 8.727 -8.905 1.00 74.88 101 ALA A CA 1
ATOM 781 C C . ALA A 1 101 ? 11.988 9.261 -7.497 1.00 74.88 101 ALA A C 1
ATOM 783 O O . ALA A 1 101 ? 11.966 10.468 -7.244 1.00 74.88 101 ALA A O 1
ATOM 784 N N . GLN A 1 102 ? 12.290 8.353 -6.565 1.00 70.12 102 GLN A N 1
ATOM 785 C CA . GLN A 1 102 ? 12.757 8.721 -5.227 1.00 70.12 102 GLN A CA 1
ATOM 786 C C . GLN A 1 102 ? 14.107 9.445 -5.355 1.00 70.12 102 GLN A C 1
ATOM 788 O O . GLN A 1 102 ? 15.060 8.864 -5.867 1.00 70.12 102 GLN A O 1
ATOM 793 N N . GLY A 1 103 ? 14.179 10.704 -4.910 1.00 64.50 103 GLY A N 1
ATOM 794 C CA . GLY A 1 103 ? 15.401 11.515 -4.986 1.00 64.50 103 GLY A CA 1
ATOM 795 C C . GLY A 1 103 ? 15.581 12.342 -6.266 1.00 64.50 103 GLY A C 1
ATOM 796 O O . GLY A 1 103 ? 16.682 12.838 -6.488 1.00 64.50 103 GLY A O 1
ATOM 797 N N . GLU A 1 104 ? 14.541 12.529 -7.094 1.00 60.84 104 GLU A N 1
ATOM 798 C CA . GLU A 1 104 ? 14.575 13.551 -8.157 1.00 60.84 104 GLU A CA 1
ATOM 799 C C . GLU A 1 104 ? 15.003 14.907 -7.571 1.00 60.84 104 GLU A C 1
ATOM 801 O O . GLU A 1 104 ? 14.390 15.412 -6.622 1.00 60.84 104 GLU A O 1
ATOM 806 N N . SER A 1 105 ? 16.078 15.482 -8.121 1.00 51.75 105 SER A N 1
ATOM 807 C CA . SER A 1 105 ? 16.654 16.727 -7.620 1.00 51.75 105 SER A CA 1
ATOM 808 C C . SER A 1 105 ? 15.641 17.873 -7.733 1.00 51.75 105 SER A C 1
ATOM 810 O O . SER A 1 105 ? 14.767 17.901 -8.606 1.00 51.75 105 SER A O 1
ATOM 812 N N . ILE A 1 106 ? 15.751 18.859 -6.837 1.00 54.75 106 ILE A N 1
ATOM 813 C CA . ILE A 1 106 ? 14.923 20.078 -6.872 1.00 54.75 106 ILE A CA 1
ATOM 814 C C . ILE A 1 106 ? 15.033 20.768 -8.246 1.00 54.75 106 ILE A C 1
ATOM 816 O O . ILE A 1 106 ? 14.066 21.364 -8.719 1.00 54.75 106 ILE A O 1
ATOM 820 N N . GLU A 1 107 ? 16.179 20.623 -8.909 1.00 54.66 107 GLU A N 1
ATOM 821 C CA . GLU A 1 107 ? 16.460 21.124 -10.254 1.00 54.66 107 GLU A CA 1
ATOM 822 C C . GLU A 1 107 ? 15.617 20.415 -11.321 1.00 54.66 107 GLU A C 1
ATOM 824 O O . GLU A 1 107 ? 14.977 21.091 -12.118 1.00 54.66 107 GLU A O 1
ATOM 829 N N . GLU A 1 108 ? 15.485 19.084 -11.284 1.00 62.12 108 GLU A N 1
ATOM 830 C CA . GLU A 1 108 ? 14.634 18.352 -12.236 1.00 62.12 108 GLU A CA 1
ATOM 831 C C . GLU A 1 108 ? 13.135 18.648 -11.991 1.00 62.12 108 GLU A C 1
ATOM 833 O O . GLU A 1 108 ? 12.345 18.743 -12.936 1.00 62.12 108 GLU A O 1
ATOM 838 N N . ARG A 1 109 ? 12.744 18.940 -10.735 1.00 60.56 109 ARG A N 1
ATOM 839 C CA . ARG A 1 109 ? 11.408 19.486 -10.402 1.00 60.56 109 ARG A CA 1
ATOM 840 C C . ARG A 1 109 ? 11.186 20.890 -10.969 1.00 60.56 109 ARG A C 1
ATOM 842 O O . ARG A 1 109 ? 10.070 21.195 -11.399 1.00 60.56 109 ARG A O 1
ATOM 849 N N . LEU A 1 110 ? 12.196 21.756 -10.919 1.00 59.38 110 LEU A N 1
ATOM 850 C CA . LEU A 1 110 ? 12.140 23.117 -11.459 1.00 59.38 110 LEU A CA 1
ATOM 851 C C . LEU A 1 110 ? 12.115 23.100 -12.989 1.00 59.38 110 LEU A C 1
ATOM 853 O O . LEU A 1 110 ? 11.318 23.821 -13.586 1.00 59.38 110 LEU A O 1
ATOM 857 N N . ASP A 1 111 ? 12.892 22.221 -13.613 1.00 61.53 111 ASP A N 1
ATOM 858 C CA . ASP A 1 111 ? 12.932 22.048 -15.062 1.00 61.53 111 ASP A CA 1
ATOM 859 C C . ASP A 1 111 ? 11.621 21.480 -15.600 1.00 61.53 111 ASP A C 1
ATOM 861 O O . ASP A 1 111 ? 11.096 21.995 -16.585 1.00 61.53 111 ASP A O 1
ATOM 865 N N . ALA A 1 112 ? 11.016 20.499 -14.921 1.00 63.12 112 ALA A N 1
ATOM 866 C CA . ALA A 1 112 ? 9.689 19.999 -15.278 1.00 63.12 112 ALA A CA 1
ATOM 867 C C . ALA A 1 112 ? 8.604 21.085 -15.145 1.00 63.12 112 ALA A C 1
ATOM 869 O O . ALA A 1 112 ? 7.726 21.198 -16.005 1.00 63.12 112 ALA A O 1
ATOM 870 N N . LYS A 1 113 ? 8.671 21.928 -14.101 1.00 63.53 113 LYS A N 1
ATOM 871 C CA . LYS A 1 113 ? 7.772 23.088 -13.949 1.00 63.53 113 LYS A CA 1
ATOM 872 C C . LYS A 1 113 ? 7.973 24.107 -15.071 1.00 63.53 113 LYS A C 1
ATOM 874 O O . LYS A 1 113 ? 6.995 24.528 -15.681 1.00 63.53 113 LYS A O 1
ATOM 879 N N . ARG A 1 114 ? 9.223 24.436 -15.396 1.00 61.94 114 ARG A N 1
ATOM 880 C CA . ARG A 1 114 ? 9.586 25.400 -16.441 1.00 61.94 114 ARG A CA 1
ATOM 881 C C . ARG A 1 114 ? 9.229 24.904 -17.849 1.00 61.94 114 ARG A C 1
ATOM 883 O O . ARG A 1 114 ? 8.758 25.684 -18.673 1.00 61.94 114 ARG A O 1
ATOM 890 N N . LEU A 1 115 ? 9.382 23.608 -18.134 1.00 60.31 115 LEU A N 1
ATOM 891 C CA . LEU A 1 115 ? 8.933 22.997 -19.395 1.00 60.31 115 LEU A CA 1
ATOM 892 C C . LEU A 1 115 ? 7.406 23.029 -19.535 1.00 60.31 115 LEU A C 1
ATOM 894 O O . LEU A 1 115 ? 6.894 23.251 -20.633 1.00 60.31 115 LEU A O 1
ATOM 898 N N . LYS A 1 116 ? 6.691 22.821 -18.422 1.00 61.78 116 LYS A N 1
ATOM 899 C CA . LYS A 1 116 ? 5.228 22.884 -18.363 1.00 61.78 116 LYS A CA 1
ATOM 900 C C . LYS A 1 116 ? 4.709 24.313 -18.570 1.00 61.78 116 LYS A C 1
ATOM 902 O O . LYS A 1 116 ? 3.725 24.487 -19.282 1.00 61.78 116 LYS A O 1
ATOM 907 N N . GLU A 1 117 ? 5.377 25.319 -18.003 1.00 61.56 117 GLU A N 1
ATOM 908 C CA . GLU A 1 117 ? 5.065 26.744 -18.221 1.00 61.56 117 GLU A CA 1
ATOM 909 C C . GLU A 1 117 ? 5.315 27.184 -19.670 1.00 61.56 117 GLU A C 1
ATOM 911 O O . GLU A 1 117 ? 4.542 27.963 -20.220 1.00 61.56 117 GLU A O 1
ATOM 916 N N . ASN A 1 118 ? 6.320 26.608 -20.333 1.00 63.06 118 ASN A N 1
ATOM 917 C CA . ASN A 1 118 ? 6.626 26.877 -21.740 1.00 63.06 118 ASN A CA 1
ATOM 918 C C . ASN A 1 118 ? 5.719 26.133 -22.744 1.00 63.06 118 ASN A C 1
ATOM 920 O O . ASN A 1 118 ? 6.011 26.117 -23.939 1.00 63.06 118 ASN A O 1
ATOM 924 N N . GLY A 1 119 ? 4.634 25.494 -22.291 1.00 58.12 119 GLY A N 1
ATOM 925 C CA . GLY A 1 119 ? 3.687 24.790 -23.166 1.00 58.12 119 GLY A CA 1
ATOM 926 C C . GLY A 1 119 ? 4.225 23.491 -23.778 1.00 58.12 119 GLY A C 1
ATOM 927 O O . GLY A 1 119 ? 3.599 22.928 -24.676 1.00 58.12 119 GLY A O 1
ATOM 928 N N . GLY A 1 120 ? 5.367 22.990 -23.296 1.00 57.50 120 GLY A N 1
ATOM 929 C CA . GLY A 1 120 ? 5.926 21.709 -23.712 1.00 57.50 120 GLY A CA 1
ATOM 930 C C . GLY A 1 120 ? 5.205 20.536 -23.047 1.00 57.50 120 GLY A C 1
ATOM 931 O O . GLY A 1 120 ? 4.848 20.581 -21.868 1.00 57.50 120 GLY A O 1
ATOM 932 N N . HIS A 1 121 ? 5.009 19.437 -23.779 1.00 58.62 121 HIS A N 1
ATOM 933 C CA . HIS A 1 121 ? 4.607 18.171 -23.169 1.00 58.62 121 HIS A CA 1
ATOM 934 C C . HIS A 1 121 ? 5.747 17.669 -22.267 1.00 58.62 121 HIS A C 1
ATOM 936 O O . HIS A 1 121 ? 6.724 17.100 -22.738 1.00 58.62 121 HIS A O 1
ATOM 942 N N . SER A 1 122 ? 5.608 17.893 -20.958 1.00 56.47 122 SER A N 1
ATOM 943 C CA . SER A 1 122 ? 6.571 17.568 -19.889 1.00 56.47 122 SER A CA 1
ATOM 944 C C . SER A 1 122 ? 6.923 16.070 -19.754 1.00 56.47 122 SER A C 1
ATOM 946 O O . SER A 1 122 ? 7.673 15.703 -18.851 1.00 56.47 122 SER A O 1
ATOM 948 N N . TYR A 1 123 ? 6.390 15.186 -20.603 1.00 60.50 123 TYR A N 1
ATOM 949 C CA . TYR A 1 123 ? 6.338 13.747 -20.348 1.00 60.50 123 TYR A CA 1
ATOM 950 C C . TYR A 1 123 ? 6.932 12.947 -21.504 1.00 60.50 123 TYR A C 1
ATOM 952 O O . TYR A 1 123 ? 6.308 12.768 -22.548 1.00 60.50 123 TYR A O 1
ATOM 960 N N . ASN A 1 124 ? 8.140 12.421 -21.298 1.00 76.38 124 ASN A N 1
ATOM 961 C CA . ASN A 1 124 ? 8.679 11.364 -22.144 1.00 76.38 124 ASN A CA 1
ATOM 962 C C . ASN A 1 124 ? 8.264 10.012 -21.550 1.00 76.38 124 ASN A C 1
ATOM 964 O O . ASN A 1 124 ? 8.879 9.541 -20.594 1.00 76.38 124 ASN A O 1
ATOM 968 N N . VAL A 1 125 ? 7.235 9.396 -22.138 1.00 80.50 125 VAL A N 1
ATOM 969 C CA . VAL A 1 125 ? 6.655 8.117 -21.687 1.00 80.50 125 VAL A CA 1
ATOM 970 C C . VAL A 1 125 ? 7.722 7.025 -21.555 1.00 80.50 125 VAL A C 1
ATOM 972 O O . VAL A 1 125 ? 7.721 6.281 -20.581 1.00 80.50 125 VAL A O 1
ATOM 975 N N . ALA A 1 126 ? 8.688 6.963 -22.478 1.00 83.62 126 ALA A N 1
ATOM 976 C CA . ALA A 1 126 ? 9.755 5.965 -22.428 1.00 83.62 126 ALA A CA 1
ATOM 977 C C . ALA A 1 126 ? 10.761 6.229 -21.292 1.00 83.62 126 ALA A C 1
ATOM 979 O O . ALA A 1 126 ? 11.196 5.285 -20.631 1.00 83.62 126 ALA A O 1
ATOM 980 N N . LYS A 1 127 ? 11.116 7.500 -21.032 1.00 83.56 127 LYS A N 1
ATOM 981 C CA . LYS A 1 127 ? 11.973 7.873 -19.885 1.00 83.56 127 LYS A CA 1
ATOM 982 C C . LYS A 1 127 ? 11.260 7.551 -18.569 1.00 83.56 127 LYS A C 1
ATOM 984 O O . LYS A 1 127 ? 11.862 6.954 -17.684 1.00 83.56 127 LYS A O 1
ATOM 989 N N . GLN A 1 128 ? 9.975 7.890 -18.479 1.00 83.56 128 GLN A N 1
ATOM 990 C CA . GLN A 1 128 ? 9.137 7.646 -17.309 1.00 83.56 128 GLN A CA 1
ATOM 991 C C . GLN A 1 128 ? 8.984 6.151 -17.017 1.00 83.56 128 GLN A C 1
ATOM 993 O O . GLN A 1 128 ? 9.176 5.737 -15.878 1.00 83.56 128 GLN A O 1
ATOM 998 N N . GLN A 1 129 ? 8.691 5.338 -18.036 1.00 87.31 129 GLN A N 1
ATOM 999 C CA . GLN A 1 129 ? 8.576 3.890 -17.869 1.00 87.31 129 GLN A CA 1
ATOM 1000 C C . GLN A 1 129 ? 9.905 3.280 -17.416 1.00 87.31 129 GLN A C 1
ATOM 1002 O O . GLN A 1 129 ? 9.925 2.472 -16.496 1.00 87.31 129 GLN A O 1
ATOM 1007 N N . ARG A 1 130 ? 11.033 3.719 -17.994 1.00 90.12 130 ARG A N 1
ATOM 1008 C CA . ARG A 1 130 ? 12.359 3.253 -17.571 1.00 90.12 130 ARG A CA 1
ATOM 1009 C C . ARG A 1 130 ? 12.645 3.593 -16.106 1.00 90.12 130 ARG A C 1
ATOM 1011 O O . ARG A 1 130 ? 13.090 2.717 -15.374 1.00 90.12 130 ARG A O 1
ATOM 1018 N N . ALA A 1 131 ? 12.368 4.827 -15.684 1.00 88.69 131 ALA A N 1
ATOM 1019 C CA . ALA A 1 131 ? 12.551 5.257 -14.296 1.00 88.69 131 ALA A CA 1
ATOM 1020 C C . ALA A 1 131 ? 11.635 4.490 -13.323 1.00 88.69 131 ALA A C 1
ATOM 1022 O O . ALA A 1 131 ? 12.047 4.142 -12.214 1.00 88.69 131 ALA A O 1
ATOM 1023 N N . TYR A 1 132 ? 10.405 4.192 -13.750 1.00 92.00 132 TYR A N 1
ATOM 1024 C CA . TYR A 1 132 ? 9.456 3.374 -12.999 1.00 92.00 132 TYR A CA 1
ATOM 1025 C C . TYR A 1 132 ? 9.967 1.942 -12.812 1.00 92.00 132 TYR A C 1
ATOM 1027 O O . TYR A 1 132 ? 10.080 1.471 -11.682 1.00 92.00 132 TYR A O 1
ATOM 1035 N N . ASP A 1 133 ? 10.369 1.282 -13.900 1.00 93.38 133 ASP A N 1
ATOM 1036 C CA . ASP A 1 133 ? 10.883 -0.090 -13.873 1.00 93.38 133 ASP A CA 1
ATOM 1037 C C . ASP A 1 133 ? 12.181 -0.201 -13.055 1.00 93.38 133 ASP A C 1
ATOM 1039 O O . ASP A 1 133 ? 12.397 -1.177 -12.332 1.00 93.38 133 ASP A O 1
ATOM 1043 N N . GLU A 1 134 ? 13.058 0.802 -13.146 1.00 94.44 134 GLU A N 1
ATOM 1044 C CA . GLU A 1 134 ? 14.278 0.884 -12.341 1.00 94.44 134 GLU A CA 1
ATOM 1045 C C . GLU A 1 134 ? 13.962 1.029 -10.850 1.00 94.44 134 GLU A C 1
ATOM 1047 O O . GLU A 1 134 ? 14.543 0.320 -10.025 1.00 94.44 134 GLU A O 1
ATOM 1052 N N . SER A 1 135 ? 12.983 1.870 -10.509 1.00 93.00 135 SER A N 1
ATOM 1053 C CA . SER A 1 135 ? 12.516 2.034 -9.130 1.00 93.00 135 SER A CA 1
ATOM 1054 C C . SER A 1 135 ? 11.929 0.738 -8.573 1.00 93.00 135 SER A C 1
ATOM 1056 O O . SER A 1 135 ? 12.259 0.368 -7.447 1.00 93.00 135 SER A O 1
ATOM 1058 N N . ILE A 1 136 ? 11.142 0.002 -9.370 1.00 95.50 136 ILE A N 1
ATOM 1059 C CA . ILE A 1 136 ? 10.612 -1.312 -8.975 1.00 95.50 136 ILE A CA 1
ATOM 1060 C C . ILE A 1 136 ? 11.752 -2.274 -8.642 1.00 95.50 136 ILE A C 1
ATOM 1062 O O . ILE A 1 136 ? 11.743 -2.910 -7.589 1.00 95.50 136 ILE A O 1
ATOM 1066 N N . ARG A 1 137 ? 12.760 -2.366 -9.517 1.00 96.38 137 ARG A N 1
ATOM 1067 C CA . ARG A 1 137 ? 13.910 -3.260 -9.311 1.00 96.38 137 ARG A CA 1
ATOM 1068 C C . ARG A 1 137 ? 14.732 -2.869 -8.091 1.00 96.38 137 ARG A C 1
ATOM 1070 O O . ARG A 1 137 ? 15.207 -3.757 -7.389 1.00 96.38 137 ARG A O 1
ATOM 1077 N N . ARG A 1 138 ? 14.922 -1.570 -7.851 1.00 95.12 138 ARG A N 1
ATOM 1078 C CA . ARG A 1 138 ? 15.657 -1.072 -6.684 1.00 95.12 138 ARG A CA 1
ATOM 1079 C C . ARG A 1 138 ? 14.948 -1.461 -5.388 1.00 95.12 138 ARG A C 1
ATOM 1081 O O . ARG A 1 138 ? 15.586 -2.070 -4.539 1.00 95.12 138 ARG A O 1
ATOM 1088 N N . ILE A 1 139 ? 13.650 -1.169 -5.272 1.00 95.62 139 ILE A N 1
ATOM 1089 C CA . ILE A 1 139 ? 12.859 -1.496 -4.074 1.00 95.62 139 ILE A CA 1
ATOM 1090 C C . ILE A 1 139 ? 12.830 -3.008 -3.860 1.00 95.62 139 ILE A C 1
ATOM 1092 O O . ILE A 1 139 ? 13.108 -3.465 -2.761 1.00 95.62 139 ILE A O 1
ATOM 1096 N N . TRP A 1 140 ? 12.595 -3.794 -4.915 1.00 96.81 140 TRP A N 1
ATOM 1097 C CA . TRP A 1 140 ? 12.602 -5.256 -4.824 1.00 96.81 140 TRP A CA 1
ATOM 1098 C C . TRP A 1 140 ? 13.930 -5.813 -4.296 1.00 96.81 140 TRP A C 1
ATOM 1100 O O . TRP A 1 140 ? 13.940 -6.685 -3.432 1.00 96.81 140 TRP A O 1
ATOM 1110 N N . ARG A 1 141 ? 15.064 -5.304 -4.797 1.00 96.69 141 ARG A N 1
ATOM 1111 C CA . ARG A 1 141 ? 16.388 -5.714 -4.308 1.00 96.69 141 ARG A CA 1
ATOM 1112 C C . ARG A 1 141 ? 16.603 -5.306 -2.857 1.00 96.69 141 ARG A C 1
ATOM 1114 O O . ARG A 1 141 ? 17.059 -6.140 -2.093 1.00 96.69 141 ARG A O 1
ATOM 1121 N N . SER A 1 142 ? 16.231 -4.079 -2.493 1.00 94.25 142 SER A N 1
ATOM 1122 C CA . SER A 1 142 ? 16.338 -3.578 -1.117 1.00 94.25 142 SER A CA 1
ATOM 1123 C C . SER A 1 142 ? 15.505 -4.421 -0.152 1.00 94.25 142 SER A C 1
ATOM 1125 O O . SER A 1 142 ? 16.003 -4.835 0.887 1.00 94.25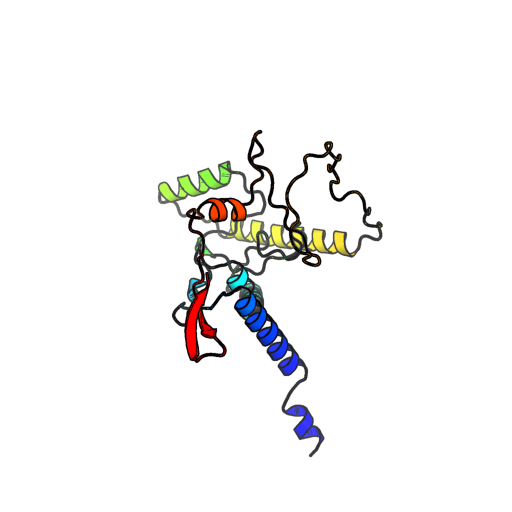 142 SER A O 1
ATOM 1127 N N . GLN A 1 143 ? 14.263 -4.740 -0.529 1.00 95.75 143 GLN A N 1
ATOM 1128 C CA . GLN A 1 143 ? 13.378 -5.614 0.236 1.00 95.75 143 GLN A CA 1
ATOM 1129 C C . GLN A 1 143 ? 13.999 -6.999 0.418 1.00 95.75 143 GLN A C 1
ATOM 1131 O O . GLN A 1 143 ? 14.039 -7.527 1.525 1.00 95.75 143 GLN A O 1
ATOM 1136 N N . HIS A 1 144 ? 14.488 -7.591 -0.674 1.00 96.19 144 HIS A N 1
ATOM 1137 C CA . HIS A 1 144 ? 15.104 -8.908 -0.640 1.00 96.19 144 HIS A CA 1
ATOM 1138 C C . HIS A 1 144 ? 16.365 -8.912 0.227 1.00 96.19 144 HIS A C 1
ATOM 1140 O O . HIS A 1 144 ? 16.525 -9.802 1.048 1.00 96.19 144 HIS A O 1
ATOM 1146 N N . GLU A 1 145 ? 17.263 -7.943 0.064 1.00 94.62 145 GLU A N 1
ATOM 1147 C CA . GLU A 1 145 ? 18.493 -7.817 0.853 1.00 94.62 145 GLU A CA 1
ATOM 1148 C C . GLU A 1 145 ? 18.191 -7.636 2.345 1.00 94.62 145 GLU A C 1
ATOM 1150 O O . GLU A 1 145 ? 18.720 -8.384 3.162 1.00 94.62 145 GLU A O 1
ATOM 1155 N N . SER A 1 146 ? 17.260 -6.740 2.683 1.00 91.75 146 SER A N 1
ATOM 1156 C CA . SER A 1 146 ? 16.816 -6.490 4.059 1.00 91.75 146 SER A CA 1
ATOM 1157 C C . SER A 1 146 ? 16.221 -7.749 4.707 1.00 91.75 146 SER A C 1
ATOM 1159 O O . SER A 1 146 ? 16.660 -8.165 5.777 1.00 91.75 146 SER A O 1
ATOM 1161 N N . LEU A 1 147 ? 15.296 -8.436 4.023 1.00 92.25 147 LEU A N 1
ATOM 1162 C CA . LE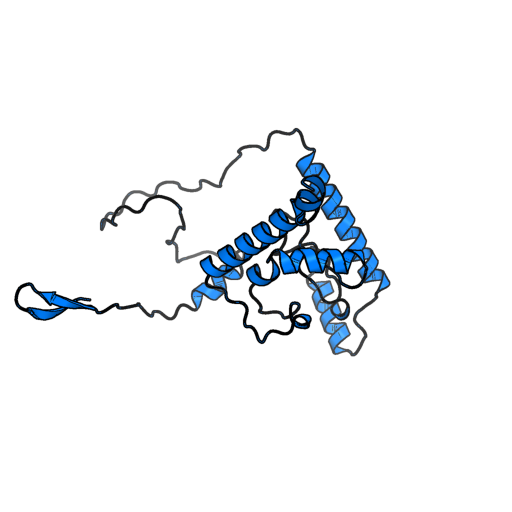U A 1 147 ? 14.632 -9.637 4.552 1.00 92.25 147 LEU A CA 1
ATOM 1163 C C . LEU A 1 147 ? 15.488 -10.914 4.492 1.00 92.25 147 LEU A C 1
ATOM 1165 O O . LEU A 1 147 ? 15.164 -11.890 5.167 1.00 92.25 147 LEU A O 1
ATOM 1169 N N . SER A 1 148 ? 16.544 -10.944 3.672 1.00 93.88 148 SER A N 1
ATOM 1170 C CA . SER A 1 148 ? 17.472 -12.086 3.577 1.00 93.88 148 SER A CA 1
ATOM 1171 C C . SER A 1 148 ? 18.724 -11.931 4.439 1.00 93.88 148 SER A C 1
ATOM 1173 O O . SER A 1 148 ? 19.452 -12.907 4.631 1.00 93.88 148 SER A O 1
ATOM 1175 N N . SER A 1 149 ? 18.974 -10.733 4.970 1.00 89.69 149 SER A N 1
ATOM 1176 C CA . SER A 1 149 ? 20.080 -10.475 5.883 1.00 89.69 149 SER A CA 1
ATOM 1177 C C . SER A 1 149 ? 19.954 -11.334 7.145 1.00 89.69 149 SER A C 1
ATOM 1179 O O . SER A 1 149 ? 18.941 -11.312 7.839 1.00 89.69 149 SER A O 1
ATOM 1181 N N . GLN A 1 150 ? 21.010 -12.089 7.455 1.00 87.62 150 GLN A N 1
ATOM 1182 C CA . GLN A 1 150 ? 21.156 -12.823 8.721 1.00 87.62 150 GLN A CA 1
ATOM 1183 C C . GLN A 1 150 ? 21.898 -12.008 9.787 1.00 87.62 150 GLN A C 1
ATOM 1185 O O . GLN A 1 150 ? 22.194 -12.520 10.865 1.00 87.62 150 GLN A O 1
ATOM 1190 N N . MET A 1 151 ? 22.261 -10.767 9.464 1.00 83.25 151 MET A N 1
ATOM 1191 C CA . MET A 1 151 ? 22.917 -9.872 10.400 1.00 83.25 151 MET A CA 1
ATOM 1192 C C . MET A 1 151 ? 21.915 -9.512 11.492 1.00 83.25 151 MET A C 1
ATOM 1194 O O . MET A 1 151 ? 20.801 -9.082 11.189 1.00 83.25 151 MET A O 1
ATOM 1198 N N . GLU A 1 152 ? 22.297 -9.708 12.753 1.00 76.19 152 GLU A N 1
ATOM 1199 C CA . GLU A 1 152 ? 21.489 -9.227 13.868 1.00 76.19 152 GLU A CA 1
ATOM 1200 C C . GLU A 1 152 ? 21.306 -7.721 13.689 1.00 76.19 152 GLU A C 1
ATOM 1202 O O . GLU A 1 152 ? 22.279 -6.977 13.533 1.00 76.19 152 GLU A O 1
ATOM 1207 N N . ASN A 1 153 ? 20.048 -7.278 13.649 1.00 70.00 153 ASN A N 1
ATOM 1208 C CA . ASN A 1 153 ? 19.762 -5.857 13.725 1.00 70.00 153 ASN A CA 1
ATOM 1209 C C . ASN A 1 153 ? 20.378 -5.388 15.036 1.00 70.00 153 ASN A C 1
ATOM 1211 O O . ASN A 1 153 ? 19.978 -5.859 16.099 1.00 70.00 153 ASN A O 1
ATOM 1215 N N . SER A 1 154 ? 21.383 -4.517 14.956 1.00 65.94 154 SER A N 1
ATOM 1216 C CA . SER A 1 154 ? 21.922 -3.892 16.152 1.00 65.94 154 SER A CA 1
ATOM 1217 C C . SER A 1 154 ? 20.738 -3.251 16.872 1.00 65.94 154 SER A C 1
ATOM 1219 O O . SER A 1 154 ? 20.087 -2.371 16.309 1.00 65.94 154 SER A O 1
ATOM 1221 N N . GLU A 1 155 ? 20.442 -3.690 18.097 1.00 58.94 155 GLU A N 1
ATOM 1222 C CA . GLU A 1 155 ? 19.547 -2.990 19.033 1.00 58.94 155 GLU A CA 1
ATOM 1223 C C . GLU A 1 155 ? 20.207 -1.672 19.504 1.00 58.94 155 GLU A C 1
ATOM 1225 O O . GLU A 1 155 ? 20.201 -1.320 20.680 1.00 58.94 155 GLU A O 1
ATOM 12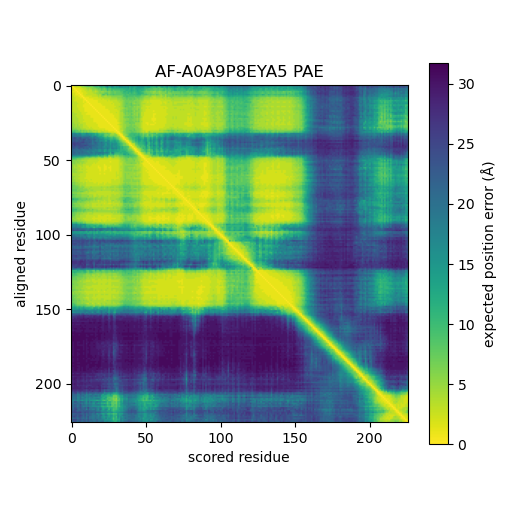30 N N . GLY A 1 156 ? 20.870 -0.976 18.579 1.00 49.41 156 GLY A N 1
ATOM 1231 C CA . GLY A 1 156 ? 21.673 0.208 18.788 1.00 49.41 156 GLY A CA 1
ATOM 1232 C C . GLY A 1 156 ? 20.800 1.443 18.699 1.00 49.41 156 GLY A C 1
ATOM 1233 O O . GLY A 1 156 ? 20.533 1.938 17.609 1.00 49.41 156 GLY A O 1
ATOM 1234 N N . GLU A 1 157 ? 20.402 1.895 19.884 1.00 47.25 157 GLU A N 1
ATOM 1235 C CA . GLU A 1 157 ? 20.091 3.281 20.225 1.00 47.25 157 GLU A CA 1
ATOM 1236 C C . GLU A 1 157 ? 18.867 3.862 19.504 1.00 47.25 157 GLU A C 1
ATOM 1238 O O . GLU A 1 157 ? 18.941 4.587 18.515 1.00 47.25 157 GLU A O 1
ATOM 1243 N N . ALA A 1 158 ? 17.695 3.641 20.113 1.00 46.03 158 ALA A N 1
ATOM 1244 C CA . ALA A 1 158 ? 16.812 4.789 20.275 1.00 46.03 158 ALA A CA 1
ATOM 1245 C C . ALA A 1 158 ? 17.674 5.902 20.885 1.00 46.03 158 ALA A C 1
ATOM 1247 O O . ALA A 1 158 ? 18.309 5.662 21.905 1.00 46.03 158 ALA A O 1
ATOM 1248 N N . ASP A 1 159 ? 17.760 7.042 20.217 1.00 48.09 159 ASP A N 1
ATOM 1249 C CA . ASP A 1 159 ? 18.507 8.226 20.634 1.00 48.09 159 ASP A CA 1
ATOM 1250 C C . ASP A 1 159 ? 18.011 8.656 22.034 1.00 48.09 159 ASP A C 1
ATOM 1252 O O . ASP A 1 159 ? 17.016 9.370 22.172 1.00 48.09 159 ASP A O 1
ATOM 1256 N N . VAL A 1 160 ? 18.605 8.100 23.099 1.00 46.03 160 VAL A N 1
ATOM 1257 C CA . VAL A 1 160 ? 18.320 8.448 24.498 1.00 46.03 160 VAL A CA 1
ATOM 1258 C C . VAL A 1 160 ? 19.233 9.614 24.852 1.00 46.03 160 VAL A C 1
ATOM 1260 O O . VAL A 1 160 ? 20.155 9.476 25.647 1.00 46.03 160 VAL A O 1
ATOM 1263 N N . ASP A 1 161 ? 18.975 10.773 24.252 1.00 46.28 161 ASP A N 1
ATOM 1264 C CA . ASP A 1 161 ? 19.561 12.044 24.693 1.00 46.28 161 ASP A CA 1
ATOM 1265 C C . ASP A 1 161 ? 18.655 12.688 25.766 1.00 46.28 161 ASP A C 1
ATOM 1267 O O . ASP A 1 161 ? 18.252 13.846 25.679 1.00 46.28 161 ASP A O 1
ATOM 1271 N N . ASP A 1 162 ? 18.264 11.892 26.771 1.00 47.44 162 ASP A N 1
ATOM 1272 C CA . ASP A 1 162 ? 17.511 12.331 27.956 1.00 47.44 162 ASP A CA 1
ATOM 1273 C C . ASP A 1 162 ? 18.470 12.356 29.160 1.00 47.44 162 ASP A C 1
ATOM 1275 O O . ASP A 1 162 ? 18.376 11.557 30.093 1.00 47.44 162 ASP A O 1
ATOM 1279 N N . GLU A 1 163 ? 19.465 13.248 29.107 1.00 39.06 163 GLU A N 1
ATOM 1280 C CA . GLU A 1 163 ? 20.225 13.647 30.297 1.00 39.06 163 GLU A CA 1
ATOM 1281 C C . GLU A 1 163 ? 19.265 14.382 31.257 1.00 39.06 163 GLU A C 1
ATOM 1283 O O . GLU A 1 163 ? 18.690 15.414 30.890 1.00 39.06 163 GLU A O 1
ATOM 1288 N N . PRO A 1 164 ? 19.040 13.882 32.487 1.00 39.59 164 PRO A N 1
ATOM 1289 C CA . PRO A 1 164 ? 18.061 14.470 33.389 1.00 39.59 164 PRO A CA 1
ATOM 1290 C C . PRO A 1 164 ? 18.579 15.789 33.983 1.00 39.59 164 PRO A C 1
ATOM 1292 O O . PRO A 1 164 ? 19.309 15.810 34.976 1.00 39.59 164 PRO A O 1
ATOM 1295 N N . GLU A 1 165 ? 18.134 16.913 33.419 1.00 40.75 165 GLU A N 1
ATOM 1296 C CA . GLU A 1 165 ? 18.259 18.242 34.030 1.00 40.75 165 GLU A CA 1
ATOM 1297 C C . GLU A 1 165 ? 17.601 18.268 35.433 1.00 40.75 165 GLU A C 1
ATOM 1299 O O . GLU A 1 165 ? 16.504 17.729 35.640 1.00 40.75 165 GLU A O 1
ATOM 1304 N N . PRO A 1 166 ? 18.236 18.898 36.441 1.00 37.38 166 PRO A N 1
ATOM 1305 C CA . PRO A 1 166 ? 17.795 18.807 37.824 1.00 37.38 166 PRO A CA 1
ATOM 1306 C C . PRO A 1 166 ? 16.502 19.600 38.078 1.00 37.38 166 PRO A C 1
ATOM 1308 O O . PRO A 1 166 ? 16.468 20.827 38.044 1.00 37.38 166 PRO A O 1
ATOM 1311 N N . ALA A 1 167 ? 15.449 18.851 38.411 1.00 44.12 167 ALA A N 1
ATOM 1312 C CA . ALA A 1 167 ? 14.284 19.191 39.233 1.00 44.12 167 ALA A CA 1
ATOM 1313 C C . ALA A 1 167 ? 13.840 20.672 39.314 1.00 44.12 167 ALA A C 1
ATOM 1315 O O . ALA A 1 167 ? 14.316 21.444 40.150 1.00 44.12 167 ALA A O 1
ATOM 1316 N N . GLN A 1 168 ? 12.740 20.998 38.626 1.00 34.44 168 GLN A N 1
ATOM 1317 C CA . GLN A 1 168 ? 11.785 22.005 39.101 1.00 34.44 168 GLN A CA 1
ATOM 1318 C C . GLN A 1 168 ? 10.390 21.388 39.246 1.00 34.44 168 GLN A C 1
ATOM 1320 O O . GLN A 1 168 ? 9.668 21.146 38.283 1.00 34.44 168 GLN A O 1
ATOM 1325 N N . SER A 1 169 ? 10.029 21.129 40.505 1.00 40.91 169 SER A N 1
ATOM 1326 C CA . SER A 1 169 ? 8.668 20.862 40.972 1.00 40.91 169 SER A CA 1
ATOM 1327 C C . SER A 1 169 ? 7.672 21.861 40.380 1.00 40.91 169 SER A C 1
ATOM 1329 O O . SER A 1 169 ? 7.934 23.055 40.420 1.00 40.91 169 SER A O 1
ATOM 1331 N N . PHE A 1 170 ? 6.506 21.401 39.915 1.00 34.19 170 PHE A N 1
ATOM 1332 C CA . PHE A 1 170 ? 5.210 21.646 40.568 1.00 34.19 170 PHE A CA 1
ATOM 1333 C C . PHE A 1 170 ? 4.032 21.096 39.732 1.00 34.19 170 PHE A C 1
ATOM 1335 O O . PHE A 1 170 ? 3.842 21.462 38.578 1.00 34.19 170 PHE A O 1
ATOM 1342 N N . ARG A 1 171 ? 3.165 20.351 40.439 1.00 35.00 171 ARG A N 1
ATOM 1343 C CA . ARG A 1 171 ? 1.781 19.909 40.141 1.00 35.00 171 ARG A CA 1
ATOM 1344 C C . ARG A 1 171 ? 1.613 18.520 39.509 1.00 35.00 171 ARG A C 1
ATOM 1346 O O . ARG A 1 171 ? 1.838 18.288 38.331 1.00 35.00 171 ARG A O 1
ATOM 1353 N N . ALA A 1 172 ? 1.131 17.622 40.368 1.00 40.91 172 ALA A N 1
ATOM 1354 C CA . ALA A 1 172 ? 0.758 16.244 40.104 1.00 40.91 172 ALA A CA 1
ATOM 1355 C C . ALA A 1 172 ? -0.338 16.126 39.031 1.00 40.91 172 ALA A C 1
ATOM 1357 O O . ALA A 1 172 ? -1.468 16.575 39.234 1.00 40.91 172 ALA A O 1
ATOM 1358 N N . GLY A 1 173 ? 0.002 15.481 37.915 1.00 38.97 173 GLY A N 1
ATOM 1359 C CA . GLY A 1 173 ? -0.952 14.907 36.972 1.00 38.97 173 GLY A CA 1
ATOM 1360 C C . GLY A 1 173 ? -1.402 13.522 37.443 1.00 38.97 173 GLY A C 1
ATOM 1361 O O . GLY A 1 173 ? -0.607 12.731 37.944 1.00 38.97 173 GLY A O 1
ATOM 1362 N N . THR A 1 174 ? -2.695 13.240 37.307 1.00 39.91 174 THR A N 1
ATOM 1363 C CA . THR A 1 174 ? -3.321 11.927 37.537 1.00 39.91 174 THR A CA 1
ATOM 1364 C C . THR A 1 174 ? -2.654 10.808 36.721 1.00 39.91 174 THR A C 1
ATOM 1366 O O . THR A 1 174 ? -2.213 11.075 35.601 1.00 39.91 174 THR A O 1
ATOM 1369 N N . PRO A 1 175 ? -2.641 9.549 37.202 1.00 41.00 175 PRO A N 1
ATOM 1370 C CA . PRO A 1 175 ? -1.963 8.454 36.520 1.00 41.00 175 PRO A CA 1
ATOM 1371 C C . PRO A 1 175 ? -2.726 8.072 35.245 1.00 41.00 175 PRO A C 1
ATOM 1373 O O . PRO A 1 175 ? -3.862 7.603 35.303 1.00 41.00 175 PRO A O 1
ATOM 1376 N N . ARG A 1 176 ? -2.098 8.267 34.083 1.00 38.25 176 ARG A N 1
ATOM 1377 C CA . ARG A 1 176 ? -2.490 7.622 32.825 1.00 38.25 176 ARG A CA 1
ATOM 1378 C C . ARG A 1 176 ? -1.414 6.612 32.446 1.00 38.25 176 ARG A C 1
ATOM 1380 O O . ARG A 1 176 ? -0.233 6.938 32.421 1.00 38.25 176 ARG A O 1
ATOM 1387 N N . SER A 1 177 ? -1.839 5.385 32.178 1.00 42.88 177 SER A N 1
ATOM 1388 C CA . SER A 1 177 ? -1.008 4.293 31.683 1.00 42.88 177 SER A CA 1
ATOM 1389 C C . SER A 1 177 ? -0.626 4.507 30.212 1.00 42.88 177 SER A C 1
ATOM 1391 O O . SER A 1 177 ? -1.501 4.658 29.364 1.00 42.88 177 SER A O 1
ATOM 1393 N N . SER A 1 178 ? 0.690 4.525 29.968 1.00 46.62 178 SER A N 1
ATOM 1394 C CA . SER A 1 178 ? 1.432 4.031 28.792 1.00 46.62 178 SER A CA 1
ATOM 1395 C C . SER A 1 178 ? 0.816 4.207 27.393 1.00 46.62 178 SER A C 1
ATOM 1397 O O . SER A 1 178 ? 0.082 3.336 26.937 1.00 46.62 178 SER A O 1
ATOM 1399 N N . MET A 1 179 ? 1.206 5.271 26.682 1.00 35.31 179 MET A N 1
ATOM 1400 C CA . MET A 1 179 ? 1.994 5.221 25.431 1.00 35.31 179 MET A CA 1
ATOM 1401 C C . MET A 1 179 ? 2.312 6.676 25.041 1.00 35.31 179 MET A C 1
ATOM 1403 O O . MET A 1 179 ? 1.414 7.513 24.973 1.00 35.31 179 MET A O 1
ATOM 1407 N N . GLY A 1 180 ? 3.599 7.011 24.945 1.00 42.78 180 GLY A N 1
ATOM 1408 C CA . GLY A 1 180 ? 4.091 8.388 24.975 1.00 42.78 180 GLY A CA 1
ATOM 1409 C C . GLY A 1 180 ? 3.869 9.182 23.687 1.00 42.78 180 GLY A C 1
ATOM 1410 O O . GLY A 1 180 ? 4.206 8.731 22.600 1.00 42.78 180 GLY A O 1
ATOM 1411 N N . THR A 1 181 ? 3.407 10.420 23.845 1.00 41.22 181 THR A N 1
ATOM 1412 C CA . THR A 1 181 ? 3.731 11.531 22.943 1.00 41.22 181 THR A CA 1
ATOM 1413 C C . THR A 1 181 ? 4.233 12.672 23.819 1.00 41.22 181 THR A C 1
ATOM 1415 O O . THR A 1 181 ? 3.464 13.236 24.601 1.00 41.22 181 THR A O 1
ATOM 1418 N N . SER A 1 182 ? 5.535 12.949 23.745 1.00 35.94 182 SER A N 1
ATOM 1419 C CA . SER A 1 182 ? 6.174 14.060 24.452 1.00 35.94 182 SER A CA 1
ATOM 1420 C C . SER A 1 182 ? 5.592 15.389 23.959 1.00 35.94 182 SER A C 1
ATOM 1422 O O . SER A 1 182 ? 5.576 15.665 22.761 1.00 35.94 182 SER A O 1
ATOM 1424 N N . VAL A 1 183 ? 5.076 16.196 24.887 1.00 40.22 183 VAL A N 1
ATOM 1425 C CA . VAL A 1 183 ? 4.608 17.568 24.655 1.00 40.22 183 VAL A CA 1
ATOM 1426 C C . VAL A 1 183 ? 5.355 18.469 25.628 1.00 40.22 183 VAL A C 1
ATOM 1428 O O . VAL A 1 183 ? 4.761 18.864 26.614 1.00 40.22 183 VAL A O 1
ATOM 1431 N N . TYR A 1 184 ? 6.632 18.785 25.387 1.00 36.69 184 TYR A N 1
ATOM 1432 C CA . TYR A 1 184 ? 7.303 19.971 25.948 1.00 36.69 184 TYR A CA 1
ATOM 1433 C C . TYR A 1 184 ? 8.532 20.331 25.101 1.00 36.69 184 TYR A C 1
ATOM 1435 O O . TYR A 1 184 ? 9.394 19.486 24.900 1.00 36.69 184 TYR A O 1
ATOM 1443 N N . GLY A 1 185 ? 8.627 21.581 24.621 1.00 35.62 185 GLY A N 1
ATOM 1444 C CA . GLY A 1 185 ? 9.878 22.073 24.020 1.00 35.62 185 GLY A CA 1
ATOM 1445 C C . GLY A 1 185 ? 9.800 23.226 23.013 1.00 35.62 185 GLY A C 1
ATOM 1446 O O . GLY A 1 185 ? 10.456 23.173 21.980 1.00 35.62 185 GLY A O 1
ATOM 1447 N N . ASN A 1 186 ? 9.040 24.292 23.281 1.00 43.88 186 ASN A N 1
ATOM 1448 C CA . ASN A 1 186 ? 9.184 25.550 22.536 1.00 43.88 186 ASN A CA 1
ATOM 1449 C C . ASN A 1 186 ? 10.466 26.281 23.000 1.00 43.88 186 ASN A C 1
ATOM 1451 O O . ASN A 1 186 ? 10.426 26.929 24.045 1.00 43.88 186 ASN A O 1
ATOM 1455 N N . ASN A 1 187 ? 11.577 26.182 22.251 1.00 38.31 187 ASN A N 1
ATOM 1456 C CA . ASN A 1 187 ? 12.429 27.305 21.782 1.00 38.31 187 ASN A CA 1
ATOM 1457 C C . ASN A 1 187 ? 13.900 26.922 21.480 1.00 38.31 187 ASN A C 1
ATOM 1459 O O . ASN A 1 187 ? 14.653 26.629 22.402 1.00 38.31 187 ASN A O 1
ATOM 1463 N N . ARG A 1 188 ? 14.313 27.213 20.225 1.00 38.16 188 ARG A N 1
ATOM 1464 C CA . ARG A 1 188 ? 15.684 27.451 19.683 1.00 38.16 188 ARG A CA 1
ATOM 1465 C C . ARG A 1 188 ? 16.573 26.193 19.571 1.00 38.16 188 ARG A C 1
ATOM 1467 O O . ARG A 1 188 ? 16.999 25.673 20.584 1.00 38.16 188 ARG A O 1
ATOM 1474 N N . ARG A 1 189 ? 16.956 25.697 18.387 1.00 36.69 189 ARG A N 1
ATOM 1475 C CA . ARG A 1 189 ? 17.604 26.331 17.213 1.00 36.69 189 ARG A CA 1
ATOM 1476 C C . ARG A 1 189 ? 17.360 25.481 15.950 1.00 36.69 189 ARG A C 1
ATOM 1478 O O . ARG A 1 189 ? 17.019 24.317 16.074 1.00 36.69 189 ARG A O 1
ATOM 1485 N N . ASP A 1 190 ? 17.529 26.108 14.788 1.00 46.62 190 ASP A N 1
ATOM 1486 C CA . ASP A 1 190 ? 17.264 25.616 13.426 1.00 46.62 190 ASP A CA 1
ATOM 1487 C C . ASP A 1 190 ? 17.509 24.113 13.185 1.00 46.62 190 ASP A C 1
ATOM 1489 O O . ASP A 1 190 ? 18.654 23.675 13.116 1.00 46.62 190 ASP A O 1
ATOM 1493 N N . ASP A 1 191 ? 16.430 23.359 12.960 1.00 42.03 191 ASP A N 1
ATOM 1494 C CA . ASP A 1 191 ? 16.468 22.069 12.267 1.00 42.03 191 ASP A CA 1
ATOM 1495 C C . ASP A 1 191 ? 15.247 21.963 11.332 1.00 42.03 191 ASP A C 1
ATOM 1497 O O . ASP A 1 191 ? 14.091 22.026 11.759 1.00 42.03 191 ASP A O 1
ATOM 1501 N N . GLU A 1 192 ? 15.498 21.860 10.026 1.00 50.12 192 GLU A N 1
ATOM 1502 C CA . GLU A 1 192 ? 14.490 21.765 8.957 1.00 50.12 192 GLU A CA 1
ATOM 1503 C C . GLU A 1 192 ? 13.883 20.347 8.828 1.00 50.12 192 GLU A C 1
ATOM 1505 O O . GLU A 1 192 ? 13.346 19.989 7.781 1.00 50.12 192 GLU A O 1
ATOM 1510 N N . SER A 1 193 ? 13.898 19.543 9.896 1.00 50.62 193 SER A N 1
ATOM 1511 C CA . SER A 1 193 ? 13.345 18.177 9.924 1.00 50.62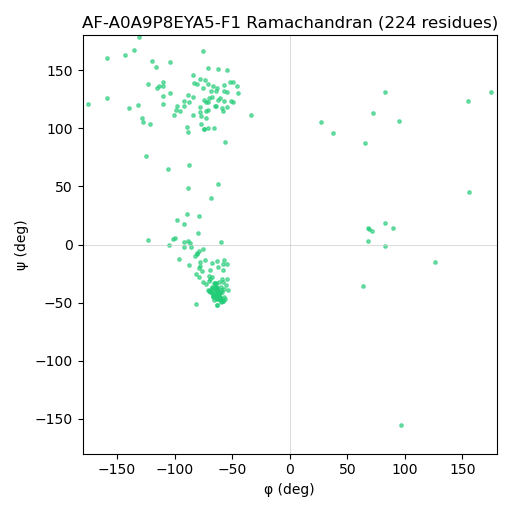 193 SER A CA 1
ATOM 1512 C C . SER A 1 193 ? 11.926 18.077 10.522 1.00 50.62 193 SER A C 1
ATOM 1514 O O . SER A 1 193 ? 11.464 17.016 10.945 1.00 50.62 193 SER A O 1
ATOM 1516 N N . ALA A 1 194 ? 11.167 19.177 10.550 1.00 47.22 194 ALA A N 1
ATOM 1517 C CA . ALA A 1 194 ? 9.764 19.125 10.958 1.00 47.22 194 ALA A CA 1
ATOM 1518 C C . ALA A 1 194 ? 8.904 18.468 9.861 1.00 47.22 194 ALA A C 1
ATOM 1520 O O . ALA A 1 194 ? 8.638 19.063 8.812 1.00 47.22 194 ALA A O 1
ATOM 1521 N N . SER A 1 195 ? 8.432 17.246 10.126 1.00 50.84 195 SER A N 1
ATOM 1522 C CA . SER A 1 195 ? 7.462 16.532 9.293 1.00 50.84 195 SER A CA 1
ATOM 1523 C C . SER A 1 195 ? 6.254 17.426 8.962 1.00 50.84 195 SER A C 1
ATOM 1525 O O . SER A 1 195 ? 5.757 18.185 9.800 1.00 50.84 195 SER A O 1
ATOM 1527 N N . GLN A 1 196 ? 5.760 17.365 7.719 1.00 52.12 196 GLN A N 1
ATOM 1528 C CA . GLN A 1 196 ? 4.639 18.205 7.261 1.00 52.12 196 GLN A CA 1
ATOM 1529 C C . GLN A 1 196 ? 3.364 18.010 8.106 1.00 52.12 196 GLN A C 1
ATOM 1531 O O . GLN A 1 196 ? 2.550 18.928 8.215 1.00 52.12 196 GLN A O 1
ATOM 1536 N N . PHE A 1 197 ? 3.247 16.869 8.791 1.00 47.06 197 PHE A N 1
ATOM 1537 C CA . PHE A 1 197 ? 2.206 16.569 9.774 1.00 47.06 197 PHE A CA 1
ATOM 1538 C C . PHE A 1 197 ? 2.192 17.546 10.965 1.00 47.06 197 PHE A C 1
ATOM 1540 O O . PHE A 1 197 ? 1.122 17.984 11.391 1.00 47.06 197 PHE A O 1
ATOM 1547 N N . SER A 1 198 ? 3.360 17.967 11.459 1.00 49.62 198 SER A N 1
ATOM 1548 C CA . SER A 1 198 ? 3.476 18.876 12.611 1.00 49.62 198 SER A CA 1
ATOM 1549 C C . SER A 1 198 ? 3.215 20.344 12.260 1.00 49.62 198 SER A C 1
ATOM 1551 O O . SER A 1 198 ? 2.879 21.143 13.131 1.00 49.62 198 SER A O 1
ATOM 1553 N N . ARG A 1 199 ? 3.324 20.735 10.982 1.00 49.38 199 ARG A N 1
ATOM 1554 C CA . ARG A 1 199 ? 3.046 22.123 10.560 1.00 49.38 199 ARG A CA 1
ATOM 1555 C C . ARG A 1 199 ? 1.546 22.418 10.525 1.00 49.38 199 ARG A C 1
ATOM 1557 O O . ARG A 1 199 ? 1.143 23.530 10.859 1.00 49.38 199 ARG A O 1
ATOM 1564 N N . ASN A 1 200 ? 0.716 21.422 10.211 1.00 47.38 200 ASN A N 1
ATOM 1565 C CA . ASN A 1 200 ? -0.741 21.570 10.234 1.00 47.38 200 ASN A CA 1
ATOM 1566 C C . ASN A 1 200 ? -1.333 21.559 11.655 1.00 47.38 200 ASN A C 1
ATOM 1568 O O . ASN A 1 200 ? -2.405 22.129 11.860 1.00 47.38 200 ASN A O 1
ATOM 1572 N N . SER A 1 201 ? -0.646 20.981 12.649 1.00 50.41 201 SER A N 1
ATOM 1573 C CA . SER A 1 201 ? -1.092 21.020 14.052 1.00 50.41 201 SER A CA 1
ATOM 1574 C C . SER A 1 201 ? -0.800 22.358 14.745 1.00 50.41 201 SER A C 1
ATOM 1576 O O . SER A 1 201 ? -1.411 22.666 15.764 1.00 50.41 201 SER A O 1
ATOM 1578 N N . MET A 1 202 ? 0.065 23.205 14.177 1.00 50.09 202 MET A N 1
ATOM 1579 C CA . MET A 1 202 ? 0.349 24.547 14.703 1.00 50.09 202 MET A CA 1
ATOM 1580 C C . MET A 1 202 ? -0.728 25.590 14.352 1.00 50.09 202 MET A C 1
ATOM 1582 O O . MET A 1 202 ? -0.691 26.708 14.861 1.00 50.09 202 MET A O 1
ATOM 1586 N N . SER A 1 203 ? -1.726 25.229 13.535 1.00 50.09 203 SER A N 1
ATOM 1587 C CA . SER A 1 203 ? -2.935 26.038 13.300 1.00 50.09 203 SER A CA 1
ATOM 1588 C C . SER A 1 203 ? -4.055 25.723 14.305 1.00 50.09 203 SER A C 1
ATOM 1590 O O . SER A 1 203 ? -5.244 25.897 14.036 1.00 50.09 203 SER A O 1
ATOM 1592 N N . GLN A 1 204 ? -3.696 25.242 15.496 1.00 60.72 204 GLN A N 1
ATOM 1593 C CA . GLN A 1 204 ? -4.630 25.168 16.610 1.00 60.72 204 GLN A CA 1
ATOM 1594 C C . GLN A 1 204 ? -4.890 26.601 17.076 1.00 60.72 204 GLN A C 1
ATOM 1596 O O . GLN A 1 204 ? -4.098 27.211 17.792 1.00 60.72 204 GLN A O 1
ATOM 1601 N N . ASN A 1 205 ? -6.022 27.162 16.646 1.00 61.25 205 ASN A N 1
ATOM 1602 C CA . ASN A 1 205 ? -6.636 28.269 17.367 1.00 61.25 205 ASN A CA 1
ATOM 1603 C C . ASN A 1 205 ? -6.604 27.907 18.859 1.00 61.25 205 ASN A C 1
ATOM 1605 O O . ASN A 1 205 ? -7.024 26.803 19.193 1.00 61.25 205 ASN A O 1
ATOM 1609 N N . ASN A 1 206 ? -6.133 28.811 19.724 1.00 66.12 206 ASN A N 1
ATOM 1610 C CA . ASN A 1 206 ? -6.077 28.686 21.192 1.00 66.12 206 ASN A CA 1
ATOM 1611 C C . ASN A 1 206 ? -7.492 28.559 21.822 1.00 66.12 206 ASN A C 1
ATOM 1613 O O . ASN A 1 206 ? -7.900 29.330 22.687 1.00 66.12 206 ASN A O 1
ATOM 1617 N N . LYS A 1 207 ? -8.300 27.623 21.327 1.00 77.00 207 LYS A N 1
ATOM 1618 C CA . LYS A 1 207 ? -9.675 27.345 21.709 1.00 77.00 207 LYS A CA 1
ATOM 1619 C C . LYS A 1 207 ? -9.641 26.139 22.628 1.00 77.00 207 LYS A C 1
ATOM 1621 O O . LYS A 1 207 ? -9.337 25.027 22.215 1.00 77.00 207 LYS A O 1
ATOM 1626 N N . PHE A 1 208 ? -9.956 26.379 23.888 1.00 78.38 208 PHE A N 1
ATOM 1627 C CA . PHE A 1 208 ? -10.192 25.332 24.865 1.00 78.38 208 PHE A CA 1
ATOM 1628 C C . PHE A 1 208 ? -11.622 24.800 24.695 1.00 78.38 208 PHE A C 1
ATOM 1630 O O . PHE A 1 208 ? -12.563 25.568 24.486 1.00 78.38 208 PHE A O 1
ATOM 1637 N N . MET A 1 209 ? -11.796 23.482 24.779 1.00 82.81 209 MET A N 1
ATOM 1638 C CA . MET A 1 209 ? -13.123 22.875 24.841 1.00 82.81 209 MET A CA 1
ATOM 1639 C C . MET A 1 209 ? -13.602 22.906 26.294 1.00 82.81 209 MET A C 1
ATOM 1641 O O . MET A 1 209 ? -13.050 22.215 27.146 1.00 82.81 209 MET A O 1
ATOM 1645 N N . THR A 1 210 ? -14.623 23.711 26.584 1.00 85.94 210 THR A N 1
ATOM 1646 C CA . THR A 1 210 ? -15.299 23.717 27.889 1.00 85.94 210 THR A CA 1
ATOM 1647 C C . THR A 1 210 ? -16.567 22.880 27.799 1.00 85.94 210 THR A C 1
ATOM 1649 O O . THR A 1 210 ? -17.461 23.202 27.019 1.00 85.94 210 THR A O 1
ATOM 1652 N N . ILE A 1 211 ? -16.662 21.820 28.601 1.00 90.38 211 ILE A N 1
ATOM 1653 C CA . ILE A 1 211 ? -17.866 20.989 28.688 1.00 90.38 211 ILE A CA 1
ATOM 1654 C C . ILE A 1 211 ? -18.648 21.436 29.917 1.00 90.38 211 ILE A C 1
ATOM 1656 O O . ILE A 1 211 ? -18.175 21.274 31.032 1.00 90.38 211 ILE A O 1
ATOM 1660 N N . LYS A 1 212 ? -19.857 21.966 29.723 1.00 91.94 212 LYS A N 1
ATOM 1661 C CA . LYS A 1 212 ? -20.783 22.250 30.824 1.00 91.94 212 LYS A CA 1
ATOM 1662 C C . LYS A 1 212 ? -21.882 21.201 30.855 1.00 91.94 212 LYS A C 1
ATOM 1664 O O . LYS A 1 212 ? -22.493 20.915 29.825 1.00 91.94 212 LYS A O 1
ATOM 1669 N N . ARG A 1 213 ? -22.136 20.622 32.025 1.00 90.69 213 ARG A N 1
ATOM 1670 C CA . ARG A 1 213 ? -23.172 19.608 32.245 1.00 90.69 213 ARG A CA 1
ATOM 1671 C C . ARG A 1 213 ? -24.145 20.055 33.327 1.00 90.69 213 ARG A C 1
ATOM 1673 O O . ARG A 1 213 ? -23.735 20.550 34.371 1.00 90.69 213 ARG A O 1
ATOM 1680 N N . SER A 1 214 ? -25.432 19.825 33.099 1.00 92.19 214 SER A N 1
ATOM 1681 C CA . SER A 1 214 ? -26.476 20.027 34.103 1.00 92.19 214 SER A CA 1
ATOM 1682 C C . SER A 1 214 ? -26.764 18.702 34.808 1.00 92.19 214 SER A C 1
ATOM 1684 O O . SER A 1 214 ? -27.235 17.756 34.178 1.00 92.19 214 SER A O 1
ATOM 1686 N N . VAL A 1 215 ? -26.475 18.620 36.106 1.00 92.38 215 VAL A N 1
ATOM 1687 C CA . VAL A 1 215 ? -26.667 17.417 36.931 1.00 92.38 215 VAL A CA 1
ATOM 1688 C C . VAL A 1 215 ? -27.752 17.698 37.966 1.00 92.38 215 VAL A C 1
ATOM 1690 O O . VAL A 1 215 ? -27.777 18.770 38.562 1.00 92.38 215 VAL A O 1
ATOM 1693 N N . ARG A 1 216 ? -28.678 16.755 38.177 1.00 92.50 216 ARG A N 1
ATOM 1694 C CA . ARG A 1 216 ? -29.672 16.868 39.255 1.00 92.50 216 ARG A CA 1
ATOM 1695 C C . ARG A 1 216 ? -29.084 16.360 40.566 1.00 92.50 216 ARG A C 1
ATOM 1697 O O . ARG A 1 216 ? -28.620 15.224 40.615 1.00 92.50 216 ARG A O 1
ATOM 1704 N N . ASP A 1 217 ? -29.147 17.176 41.611 1.00 84.94 217 ASP A N 1
ATOM 1705 C CA . ASP A 1 217 ? -28.781 16.766 42.967 1.00 84.94 217 ASP A CA 1
ATOM 1706 C C . ASP A 1 217 ? -29.879 15.878 43.590 1.00 84.94 217 ASP A C 1
ATOM 1708 O O . ASP A 1 217 ? -31.012 15.807 43.102 1.00 84.94 217 ASP A O 1
ATOM 1712 N N . LYS A 1 218 ? -29.566 15.216 44.708 1.00 88.25 218 LYS A N 1
ATOM 1713 C CA . LYS A 1 218 ? -30.459 14.348 45.498 1.00 88.25 218 LYS A CA 1
ATOM 1714 C C . LYS A 1 218 ? -31.772 15.013 45.933 1.00 88.25 218 LYS A C 1
ATOM 1716 O O . LYS A 1 218 ? -32.714 14.318 46.302 1.00 88.25 218 LYS A O 1
ATOM 1721 N N . TYR A 1 219 ? -31.842 16.342 45.873 1.00 86.44 219 TYR A N 1
ATOM 1722 C CA . TYR A 1 219 ? -33.031 17.142 46.176 1.00 86.44 219 TYR A CA 1
ATOM 1723 C C . TYR A 1 219 ? -33.815 17.598 44.932 1.00 86.44 219 TYR A C 1
ATOM 1725 O O . TYR A 1 219 ? -34.773 18.352 45.058 1.00 86.44 219 TYR A O 1
ATOM 1733 N N . GLY A 1 220 ? -33.431 17.156 43.730 1.00 84.44 220 GLY A N 1
ATOM 1734 C CA . GLY A 1 220 ? -34.124 17.469 42.475 1.00 84.44 220 GLY A CA 1
ATOM 1735 C C . GLY A 1 220 ? -33.757 18.818 41.847 1.00 84.44 220 GLY A C 1
ATOM 1736 O O . GLY A 1 220 ? -34.245 19.127 40.759 1.00 84.44 220 GLY A O 1
ATOM 1737 N N . ASN A 1 221 ? -32.875 19.590 42.482 1.00 88.94 221 ASN A N 1
ATOM 1738 C CA . ASN A 1 221 ? -32.345 20.836 41.932 1.00 88.94 221 ASN A CA 1
ATOM 1739 C C . ASN A 1 221 ? -31.342 20.541 40.812 1.00 88.94 221 ASN A C 1
ATOM 1741 O O . ASN A 1 221 ? -30.575 19.584 40.903 1.00 88.94 221 ASN A O 1
ATOM 1745 N N . VAL A 1 222 ? -31.352 21.354 39.756 1.00 87.88 222 VAL A N 1
ATOM 1746 C CA . VAL A 1 222 ? -30.401 21.248 38.642 1.00 87.88 222 VAL A CA 1
ATOM 1747 C C . VAL A 1 222 ? -29.202 22.145 38.940 1.00 87.88 222 VAL A C 1
ATOM 1749 O O . VAL A 1 222 ? -29.366 23.355 39.061 1.00 87.88 222 VAL A O 1
ATOM 1752 N N . GLU A 1 223 ? -28.011 21.562 39.029 1.00 89.50 223 GLU A N 1
ATOM 1753 C CA . GLU A 1 223 ? -26.746 22.281 39.190 1.00 89.50 223 GLU A CA 1
ATOM 1754 C C . GLU A 1 223 ? -25.904 22.180 37.915 1.00 89.50 223 GLU A C 1
ATOM 1756 O O . GLU A 1 223 ? -25.841 21.132 37.267 1.00 89.50 223 GLU A O 1
ATOM 1761 N N . GLU A 1 224 ? -25.255 23.280 37.538 1.00 88.25 224 GLU A N 1
ATOM 1762 C CA . GLU A 1 224 ? -24.341 23.328 36.398 1.00 88.25 224 GLU A CA 1
ATOM 1763 C C . GLU A 1 224 ? -22.914 23.036 36.876 1.00 88.25 224 GLU A C 1
ATOM 1765 O O . GLU A 1 224 ? -22.388 23.707 37.760 1.00 88.25 224 GLU A O 1
ATOM 1770 N N . GLN A 1 225 ? -22.283 22.024 36.289 1.00 83.50 225 GLN A N 1
ATOM 1771 C CA . GLN A 1 225 ? -20.890 21.663 36.533 1.00 83.50 225 GLN A CA 1
ATOM 1772 C C . GLN A 1 225 ? -20.100 21.881 35.244 1.00 83.50 225 GLN A C 1
ATOM 1774 O O . GLN A 1 225 ? -20.565 21.511 34.165 1.00 83.50 225 GLN A O 1
ATOM 1779 N N . THR A 1 226 ? -18.927 22.500 35.355 1.00 82.38 226 THR A N 1
ATOM 1780 C CA . THR A 1 226 ? -17.977 22.718 34.251 1.00 82.38 226 THR A CA 1
ATOM 1781 C C . THR A 1 226 ? -16.723 21.892 34.487 1.00 82.38 226 THR A C 1
ATOM 1783 O O . THR A 1 226 ? -16.337 21.782 35.672 1.00 82.38 226 THR A O 1
#

Nearest PDB structures (foldseek):
  4oy2-assembly3_E  TM=7.231E-01  e=1.196E-07  Saccharomyces cerevisiae S288C
  4oy2-assembly1_A  TM=7.162E-01  e=2.642E-07  Saccharomyces cerevisiae S288C

pLDDT: mean 74.36, std 20.61, range [34.19, 97.44]

Radius of gyration: 25.58 Å; Cα contacts (8 Å, |Δi|>4): 159; chains: 1; bounding box: 57×62×70 Å

Sequence (226 aa):
DSETLRGWIKPEDICVLDSMQVGVQYLKDLGLKKDDDENEEDDSKEGTNVELKLAPWNTTKNFLNACQGKAMLQLHGEGDPSGRGEAFSFIKTSMKGGFRAQGESIEERLDAKRLKENGGHSYNVAKQQRAYDESIRRIWRSQHESLSSQMENSEGEADVDDEPEPAQSFRAGTPRSSMGTSVYGNNRRDDESASQFSRNSMSQNNKFMTIKRSVRDKYGNVEEQT

Foldseek 3Di:
DVVVVCVPDDVVNVVVVVLQVVLVVVCVVVVHDDDPPDDPVCLQDDPPDVSVCLRPVNLVVLVVCVVVVNWAFLQDDPQAPVVPSQGGRSRTHDLQVARDADCDDVVLVVVLVVCVVVVHSSDDNVVRVVRRVVSVVVSPVSNCCVVVDPDPDPPPDPPCPCPDDDDDDDDDDDDDDDDDDDPDDPDDDDDPPDDPVVVVVVPPDPDDDDDWDWDQDPVRDTDIDD

Mean predicted aligned error: 15.95 Å